Protein AF-A0A4D6MIB6-F1 (afdb_monomer)

InterPro domains:
  IPR006926 Vps16, N-terminal [PF04841] (67-120)
  IPR016534 Vacuolar protein sorting-associated protein 16 [PTHR12811] (68-249)

Mean predicted aligned error: 14.69 Å

Organism: Vigna unguiculata (NCBI:txid3917)

Solvent-accessible surface area (backbone atoms only — not comparable to full-atom values): 15163 Å² total; per-residue (Å²): 135,88,91,84,88,82,91,89,89,87,88,85,90,83,90,82,87,87,80,84,84,90,84,82,92,88,82,93,82,81,83,82,81,78,81,75,72,51,73,65,57,56,51,53,52,50,52,51,50,52,52,50,52,49,52,54,49,51,47,55,65,50,52,54,53,50,57,49,50,53,52,46,61,74,41,54,87,53,41,59,60,50,25,51,50,26,46,53,49,27,50,73,48,84,53,69,68,60,24,50,51,28,45,50,52,21,59,57,50,47,77,79,41,91,84,63,67,80,58,56,61,56,50,49,52,53,51,47,53,54,44,55,56,38,44,30,85,93,64,61,43,89,65,51,56,68,54,45,67,73,57,32,71,69,51,53,39,52,52,31,45,74,69,69,37,41,70,59,32,40,53,51,23,58,74,69,71,45,83,50,57,67,46,52,48,50,47,52,44,52,49,58,71,71,40,75,88,57,56,52,71,66,51,47,53,58,49,49,63,60,49,69,76,47,86,90,61,74,39,60,70,42,19,55,47,31,38,76,71,71,36,50,70,46,16,53,54,38,37,75,66,36,87,51,70,93,69,50,74,82,127

Foldseek 3Di:
DDDDDDDDDDDYDDDDDDDDDDDDDDDPDPDPPPPPPDPVVVVVVVVVVVVVVVVVVVCCVPVVVVVVVVVCVVCVVCLQVQLVVLLVVLLQDLDPVSNVVSLVSSVVSVVSDPPDDPCSSVVSVLLSVLQNVCVPPVNNDNDGSVRCVVCDLVNVLVVCLVVVVLVSSQVNCVSVVHDSQVSLLSNLLVCLLVPPPDDLVVSLVVSCVVVVVHPDHFCQSSLVSCVVSVNPVNSLVSLVPGPDPVSNDDD

Sequence (251 aa):
MAEIGLSVQKSSTNWLGPGIGFIGSASTTILHNDWKLSRGVYIFVLIGLVLLLGVISALIVVVKPWTADENLRLIRSSLLEAVEACVDAAGHEFDVSRQRTLLRAASYGQAFCSNFQRDRIQEMCKISRVLNVVRSPEIGIPLSIQQYKLLTPSVLIGRLITAHQHLLALKISEYLGMNQEVVIKHWACSKITASLAIPDAALLEILLDKLKLCKGISYAAVAAHADKSGRRKLAALLVEHEPRSSKQVLF

Structure (mmCIF, N/CA/C/O backbone):
data_AF-A0A4D6MIB6-F1
#
_entry.id   AF-A0A4D6MIB6-F1
#
loop_
_atom_site.group_PDB
_atom_site.id
_atom_site.type_symbol
_atom_site.label_atom_id
_atom_site.label_alt_id
_atom_site.label_comp_id
_atom_site.label_asym_id
_atom_site.label_entity_id
_atom_site.label_seq_id
_atom_site.pdbx_PDB_ins_code
_atom_site.Cartn_x
_atom_site.Cartn_y
_atom_site.Cartn_z
_atom_site.occupancy
_atom_site.B_iso_or_equiv
_atom_site.auth_seq_id
_atom_site.auth_comp_id
_atom_site.auth_asym_id
_atom_site.auth_atom_id
_atom_site.pdbx_PDB_model_num
ATOM 1 N N . MET A 1 1 ? 33.862 42.769 44.799 1.00 35.25 1 MET A N 1
ATOM 2 C CA . MET A 1 1 ? 35.271 42.853 44.367 1.00 35.25 1 MET A CA 1
ATOM 3 C C . MET A 1 1 ? 35.306 43.233 42.892 1.00 35.25 1 MET A C 1
ATOM 5 O O . MET A 1 1 ? 34.720 42.516 42.100 1.00 35.25 1 MET A O 1
ATOM 9 N N . ALA A 1 2 ? 35.888 44.410 42.639 1.00 34.34 2 ALA A N 1
ATOM 10 C CA . ALA A 1 2 ? 36.572 44.972 41.462 1.00 34.34 2 ALA A CA 1
ATOM 11 C C . ALA A 1 2 ? 36.158 44.681 39.991 1.00 34.34 2 ALA A C 1
ATOM 13 O O . ALA A 1 2 ? 36.278 43.569 39.495 1.00 34.34 2 ALA A O 1
ATOM 14 N N . GLU A 1 3 ? 35.856 45.811 39.331 1.00 31.59 3 GLU A N 1
ATOM 15 C CA . GLU A 1 3 ? 36.419 46.376 38.082 1.00 31.59 3 GLU A CA 1
ATOM 16 C C . GLU A 1 3 ? 35.864 46.117 36.664 1.00 31.59 3 GLU A C 1
ATOM 18 O O . GLU A 1 3 ? 35.488 45.031 36.243 1.00 31.59 3 GLU A O 1
ATOM 23 N N . ILE A 1 4 ? 35.866 47.251 35.952 1.00 38.06 4 ILE A N 1
ATOM 24 C CA . ILE A 1 4 ? 35.413 47.644 34.613 1.00 38.06 4 ILE A CA 1
ATOM 25 C C . ILE A 1 4 ? 36.682 48.099 33.860 1.00 38.06 4 ILE A C 1
ATOM 27 O O . ILE A 1 4 ? 37.579 48.636 34.506 1.00 38.06 4 ILE A O 1
ATOM 31 N N . GLY A 1 5 ? 36.756 48.023 32.522 1.00 32.00 5 GLY A N 1
ATOM 32 C CA . GLY A 1 5 ? 37.813 48.756 31.800 1.00 32.00 5 GLY A CA 1
ATOM 33 C C . GLY A 1 5 ? 37.763 48.733 30.269 1.00 32.00 5 GLY A C 1
ATOM 34 O O . GLY A 1 5 ? 37.958 47.694 29.651 1.00 32.00 5 GLY A O 1
ATOM 35 N N . LEU A 1 6 ? 37.545 49.913 29.679 1.00 32.66 6 LEU A N 1
ATOM 36 C CA . LEU A 1 6 ? 37.586 50.274 28.253 1.00 32.66 6 LEU A CA 1
ATOM 37 C C . LEU A 1 6 ? 39.007 50.679 27.770 1.00 32.66 6 LEU A C 1
ATOM 39 O O . LEU A 1 6 ? 39.777 51.221 28.551 1.00 32.66 6 LEU A O 1
ATOM 43 N N . SER A 1 7 ? 39.239 50.537 26.450 1.00 33.00 7 SER A N 1
ATOM 44 C CA . SER A 1 7 ? 40.025 51.368 25.487 1.00 33.00 7 SER A CA 1
ATOM 45 C C . SER A 1 7 ? 41.440 51.902 25.801 1.00 33.00 7 SER A C 1
ATOM 47 O O . SER A 1 7 ? 41.600 52.586 26.800 1.00 33.00 7 SER A O 1
ATOM 49 N N . VAL A 1 8 ? 42.374 51.847 24.823 1.00 33.34 8 VAL A N 1
ATOM 50 C CA . VAL A 1 8 ? 43.440 52.872 24.614 1.00 33.34 8 VAL A CA 1
ATOM 51 C C . VAL A 1 8 ? 43.854 53.024 23.121 1.00 33.34 8 VAL A C 1
ATOM 53 O O . VAL A 1 8 ? 44.040 52.041 22.412 1.00 33.34 8 VAL A O 1
ATOM 56 N N . GLN A 1 9 ? 44.005 54.290 22.688 1.00 30.50 9 GLN A N 1
ATOM 57 C CA . GLN A 1 9 ? 44.492 54.882 21.415 1.00 30.50 9 GLN A CA 1
ATOM 58 C C . GLN A 1 9 ? 46.033 54.925 21.216 1.00 30.50 9 GLN A C 1
ATOM 60 O O . GLN A 1 9 ? 46.751 54.985 22.209 1.00 30.50 9 GLN A O 1
ATOM 65 N N . LYS A 1 10 ? 46.510 55.154 19.964 1.00 30.12 10 LYS A N 1
ATOM 66 C CA . LYS A 1 10 ? 47.412 56.272 19.487 1.00 30.12 10 LYS A CA 1
ATOM 67 C C . LYS A 1 10 ? 47.780 56.051 17.994 1.00 30.12 10 LYS A C 1
ATOM 69 O O . LYS A 1 10 ? 48.105 54.927 17.653 1.00 30.12 10 LYS A O 1
ATOM 74 N N . SER A 1 11 ? 47.610 56.936 16.998 1.00 28.34 11 SER A N 1
ATOM 75 C CA . SER A 1 11 ? 47.969 58.352 16.719 1.00 28.34 11 SER A CA 1
ATOM 76 C C . SER A 1 11 ? 49.405 58.613 16.194 1.00 28.34 11 SER A C 1
ATOM 78 O O . SER A 1 11 ? 50.368 58.474 16.939 1.00 28.34 11 SER A O 1
ATOM 80 N N . SER A 1 12 ? 49.445 59.095 14.936 1.00 30.62 12 SER A N 1
ATOM 81 C CA . SER A 1 12 ? 50.260 60.180 14.336 1.00 30.62 12 SER A CA 1
ATOM 82 C C . SER A 1 12 ? 51.735 60.048 13.879 1.00 30.62 12 SER A C 1
ATOM 84 O O . SER A 1 12 ? 52.652 59.889 14.672 1.00 30.62 12 SER A O 1
ATOM 86 N N . THR A 1 13 ? 51.897 60.342 12.570 1.00 35.12 13 THR A N 1
ATOM 87 C CA . THR A 1 13 ? 52.812 61.313 11.902 1.00 35.12 13 THR A CA 1
ATOM 88 C C . THR A 1 13 ? 54.341 61.137 11.941 1.00 35.12 13 THR A C 1
ATOM 90 O O . THR A 1 13 ? 54.939 61.260 13.002 1.00 35.12 13 THR A O 1
ATOM 93 N N . ASN A 1 14 ? 54.998 61.072 10.767 1.00 32.06 14 ASN A N 1
ATOM 94 C CA . ASN A 1 14 ? 55.787 62.182 10.178 1.00 32.06 14 ASN A CA 1
ATOM 95 C C . ASN A 1 14 ? 56.697 61.762 8.996 1.00 32.06 14 ASN A C 1
ATOM 97 O O . ASN A 1 14 ? 57.393 60.757 9.046 1.00 32.06 14 ASN A O 1
ATOM 101 N N . TRP A 1 15 ? 56.646 62.608 7.962 1.00 32.06 15 TRP A N 1
ATOM 102 C CA . TRP A 1 15 ? 57.644 63.062 6.980 1.00 32.06 15 TRP A CA 1
ATOM 103 C C . TRP A 1 15 ? 59.099 62.561 7.031 1.00 32.06 15 TRP A C 1
ATOM 105 O O . TRP A 1 15 ? 59.698 62.543 8.098 1.00 32.06 15 TRP A O 1
ATOM 115 N N . LEU A 1 16 ? 59.691 62.363 5.838 1.00 33.56 16 LEU A N 1
ATOM 116 C CA . LEU A 1 16 ? 60.865 63.093 5.298 1.00 33.56 16 LEU A CA 1
ATOM 117 C C . LEU A 1 16 ? 61.093 62.713 3.804 1.00 33.56 16 LEU A C 1
ATOM 119 O O . LEU A 1 16 ? 61.096 61.535 3.463 1.00 33.56 16 LEU A O 1
ATOM 123 N N . GLY A 1 17 ? 61.247 63.712 2.914 1.00 31.17 17 GLY A N 1
ATOM 124 C CA . GLY A 1 17 ? 61.735 63.560 1.518 1.00 31.17 17 GLY A CA 1
ATOM 125 C C . GLY A 1 17 ? 63.272 63.402 1.461 1.00 31.17 17 GLY A C 1
ATOM 126 O O . GLY A 1 17 ? 63.826 63.032 2.496 1.00 31.17 17 GLY A O 1
ATOM 127 N N . PRO A 1 18 ? 64.012 63.742 0.368 1.00 45.09 18 PRO A N 1
ATOM 128 C CA . PRO A 1 18 ? 63.634 64.410 -0.897 1.00 45.09 18 PRO A CA 1
ATOM 129 C C . PRO A 1 18 ? 64.259 63.787 -2.188 1.00 45.09 18 PRO A C 1
ATOM 131 O O . PRO A 1 18 ? 65.116 62.914 -2.111 1.00 45.09 18 PRO A O 1
ATOM 134 N N . GLY A 1 19 ? 63.914 64.301 -3.383 1.00 34.47 19 GLY A N 1
ATOM 135 C CA . GLY A 1 19 ? 64.770 64.139 -4.578 1.00 34.47 19 GLY A CA 1
ATOM 136 C C . GLY A 1 19 ? 64.095 64.227 -5.956 1.00 34.47 19 GLY A C 1
ATOM 137 O O . GLY A 1 19 ? 63.653 63.211 -6.468 1.00 34.47 19 GLY A O 1
ATOM 138 N N . ILE A 1 20 ? 64.046 65.442 -6.531 1.00 41.19 20 ILE A N 1
ATOM 139 C CA . ILE A 1 20 ? 64.456 65.813 -7.914 1.00 41.19 20 ILE A CA 1
ATOM 140 C C . ILE A 1 20 ? 64.053 64.799 -9.016 1.00 41.19 20 ILE A C 1
ATOM 142 O O . ILE A 1 20 ? 64.606 63.716 -9.097 1.00 41.19 20 ILE A O 1
ATOM 146 N N . GLY A 1 21 ? 63.098 65.053 -9.912 1.00 34.22 21 GLY A N 1
ATOM 147 C CA . GLY A 1 21 ? 63.084 66.156 -10.870 1.00 34.22 21 GLY A CA 1
ATOM 148 C C . GLY A 1 21 ? 63.633 65.705 -12.238 1.00 34.22 21 GLY A C 1
ATOM 149 O O . GLY A 1 21 ? 64.743 65.197 -12.310 1.00 34.22 21 GLY A O 1
ATOM 150 N N . PHE A 1 22 ? 62.879 66.020 -13.301 1.00 30.77 22 PHE A N 1
ATOM 151 C CA . PHE A 1 22 ? 63.354 66.281 -14.674 1.00 30.77 22 PHE A CA 1
ATOM 152 C C . PHE A 1 22 ? 63.606 65.105 -15.659 1.00 30.77 22 PHE A C 1
ATOM 154 O O . PHE A 1 22 ? 64.631 64.443 -15.615 1.00 30.77 22 PHE A O 1
ATOM 161 N N . ILE A 1 23 ? 62.711 64.948 -16.655 1.00 37.53 23 ILE A N 1
ATOM 162 C CA . ILE A 1 23 ? 62.891 65.317 -18.091 1.00 37.53 23 ILE A CA 1
ATOM 163 C C . ILE A 1 23 ? 62.028 64.432 -19.013 1.00 37.53 23 ILE A C 1
ATOM 165 O O . ILE A 1 23 ? 62.210 63.226 -19.092 1.00 37.53 23 ILE A O 1
ATOM 169 N N . GLY A 1 24 ? 61.164 65.089 -19.795 1.00 30.84 24 GLY A N 1
ATOM 170 C CA . GLY A 1 24 ? 61.129 64.888 -21.248 1.00 30.84 24 GLY A CA 1
ATOM 171 C C . GLY A 1 24 ? 60.350 63.702 -21.816 1.00 30.84 24 GLY A C 1
ATOM 172 O O . GLY A 1 24 ? 60.872 62.609 -21.967 1.00 30.84 24 GLY A O 1
ATOM 173 N N . SER A 1 25 ? 59.135 64.012 -22.276 1.00 41.75 25 SER A N 1
ATOM 174 C CA . SER A 1 25 ? 58.671 63.770 -23.652 1.00 41.75 25 SER A CA 1
ATOM 175 C C . SER A 1 25 ? 59.157 62.498 -24.361 1.00 41.75 25 SER A C 1
ATOM 177 O O . SER A 1 25 ? 60.237 62.492 -24.942 1.00 41.75 25 SER A O 1
ATOM 179 N N . ALA A 1 26 ? 58.267 61.513 -24.475 1.00 40.59 26 ALA A N 1
ATOM 180 C CA . ALA A 1 26 ? 57.774 60.974 -25.751 1.00 40.59 26 ALA A CA 1
ATOM 181 C C . ALA A 1 26 ? 57.129 59.612 -25.481 1.00 40.59 26 ALA A C 1
ATOM 183 O O . ALA A 1 26 ? 57.846 58.660 -25.195 1.00 40.59 26 ALA A O 1
ATOM 184 N N . SER A 1 27 ? 55.795 59.534 -25.554 1.00 38.22 27 SER A N 1
ATOM 185 C CA . SER A 1 27 ? 55.000 58.353 -25.969 1.00 38.22 27 SER A CA 1
ATOM 186 C C . SER A 1 27 ? 53.557 58.457 -25.456 1.00 38.22 27 SER A C 1
ATOM 188 O O . SER A 1 27 ? 53.060 57.583 -24.758 1.00 38.22 27 SER A O 1
ATOM 190 N N . THR A 1 28 ? 52.850 59.535 -25.799 1.00 36.94 28 THR A N 1
ATOM 191 C CA . THR A 1 28 ? 51.373 59.578 -25.731 1.00 36.94 28 THR A CA 1
ATOM 192 C C . THR A 1 28 ? 50.731 59.358 -27.103 1.00 36.94 28 THR A C 1
ATOM 194 O O . THR A 1 28 ? 49.561 59.664 -27.301 1.00 36.94 28 THR A O 1
ATOM 197 N N . THR A 1 29 ? 51.470 58.797 -28.063 1.00 42.94 29 THR A N 1
ATOM 198 C CA . THR A 1 29 ? 51.025 58.647 -29.458 1.00 42.94 29 THR A CA 1
ATOM 199 C C . THR A 1 29 ? 50.910 57.209 -29.951 1.00 42.94 29 THR A C 1
ATOM 201 O O . THR A 1 29 ? 50.746 57.015 -31.149 1.00 42.94 29 THR A O 1
ATOM 204 N N . ILE A 1 30 ? 50.950 56.186 -29.089 1.00 47.84 30 ILE A N 1
ATOM 205 C CA . ILE A 1 30 ? 50.702 54.800 -29.521 1.00 47.84 30 ILE A CA 1
ATOM 206 C C . ILE A 1 30 ? 50.032 54.009 -28.391 1.00 47.84 30 ILE A C 1
ATOM 208 O O . ILE A 1 30 ? 50.705 53.290 -27.669 1.00 47.84 30 ILE A O 1
ATOM 212 N N . LEU A 1 31 ? 48.722 54.197 -28.195 1.00 41.81 31 LEU A N 1
ATOM 213 C CA . LEU A 1 31 ? 47.766 53.178 -27.704 1.00 41.81 31 LEU A CA 1
ATOM 214 C C . LEU A 1 31 ? 46.333 53.753 -27.651 1.00 41.81 31 LEU A C 1
ATOM 216 O O . LEU A 1 31 ? 45.569 53.509 -26.722 1.00 41.81 31 LEU A O 1
ATOM 220 N N . HIS A 1 32 ? 45.941 54.515 -28.676 1.00 43.78 32 HIS A N 1
ATOM 221 C CA . HIS A 1 32 ? 44.527 54.719 -28.990 1.00 43.78 32 HIS A CA 1
ATOM 222 C C . HIS A 1 32 ? 44.177 53.796 -30.162 1.00 43.78 32 HIS A C 1
ATOM 224 O O . HIS A 1 32 ? 44.087 54.224 -31.307 1.00 43.78 32 HIS A O 1
ATOM 230 N N . ASN A 1 33 ? 44.069 52.491 -29.889 1.00 47.31 33 ASN A N 1
ATOM 231 C CA . ASN A 1 33 ? 43.578 51.533 -30.879 1.00 47.31 33 ASN A CA 1
ATOM 232 C C . ASN A 1 33 ? 42.045 51.571 -30.881 1.00 47.31 33 ASN A C 1
ATOM 234 O O . ASN A 1 33 ? 41.371 50.751 -30.260 1.00 47.31 33 ASN A O 1
ATOM 238 N N . ASP A 1 34 ? 41.527 52.571 -31.590 1.00 50.59 34 ASP A N 1
ATOM 239 C CA . ASP A 1 34 ? 40.151 52.695 -32.061 1.00 50.59 34 ASP A CA 1
ATOM 240 C C . ASP A 1 34 ? 39.757 51.464 -32.901 1.00 50.59 34 ASP A C 1
ATOM 242 O O . ASP A 1 34 ? 39.970 51.415 -34.113 1.00 50.59 34 ASP A O 1
ATOM 246 N N . TRP A 1 35 ? 39.123 50.457 -32.294 1.00 57.81 35 TRP A N 1
ATOM 247 C CA . TRP A 1 35 ? 38.478 49.378 -33.053 1.00 57.81 35 TRP A CA 1
ATOM 248 C C . TRP A 1 35 ? 37.091 49.818 -33.544 1.00 57.81 35 TRP A C 1
ATOM 250 O O . TRP A 1 35 ? 36.059 49.251 -33.181 1.00 57.81 35 TRP A O 1
ATOM 260 N N . LYS A 1 36 ? 37.033 50.847 -34.401 1.00 57.66 36 LYS A N 1
ATOM 261 C CA . LYS A 1 36 ? 35.808 51.186 -35.148 1.00 57.66 36 LYS A CA 1
ATOM 262 C C . LYS A 1 36 ? 35.625 50.209 -36.305 1.00 57.66 36 LYS A C 1
ATOM 264 O O . LYS A 1 36 ? 35.791 50.549 -37.472 1.00 57.66 36 LYS A O 1
ATOM 269 N N . LEU A 1 37 ? 35.278 48.968 -35.967 1.00 61.78 37 LEU A N 1
ATOM 270 C CA . LEU A 1 37 ? 34.842 47.977 -36.944 1.00 61.78 37 LEU A CA 1
ATOM 271 C C . LEU A 1 37 ? 33.616 48.554 -37.679 1.00 61.78 37 LEU A C 1
ATOM 273 O O . LEU A 1 37 ? 32.612 48.897 -37.049 1.00 61.78 37 LEU A O 1
ATOM 277 N N . SER A 1 38 ? 33.709 48.729 -39.001 1.00 77.62 38 SER A N 1
ATOM 278 C CA . SER A 1 38 ? 32.612 49.281 -39.807 1.00 77.62 38 SER A CA 1
ATOM 279 C C . SER A 1 38 ? 31.331 48.468 -39.585 1.00 77.62 38 SER A C 1
ATOM 281 O O . SER A 1 38 ? 31.390 47.242 -39.489 1.00 77.62 38 SER A O 1
ATOM 283 N N . ARG A 1 39 ? 30.163 49.131 -39.524 1.00 77.94 39 ARG A N 1
ATOM 284 C CA . ARG A 1 39 ? 28.840 48.494 -39.324 1.00 77.94 39 ARG A CA 1
ATOM 285 C C . ARG A 1 39 ? 28.622 47.276 -40.232 1.00 77.94 39 ARG A C 1
ATOM 287 O O . ARG A 1 39 ? 27.992 46.312 -39.811 1.00 77.94 39 ARG A O 1
ATOM 294 N N . GLY A 1 40 ? 29.188 47.298 -41.441 1.00 80.81 40 GLY A N 1
ATOM 295 C CA . GLY A 1 40 ? 29.157 46.166 -42.367 1.00 80.81 40 GLY A CA 1
ATOM 296 C C . GLY A 1 40 ? 29.835 44.910 -41.815 1.00 80.81 40 GLY A C 1
ATOM 297 O O . GLY A 1 40 ? 29.265 43.830 -41.904 1.00 80.81 40 GLY A O 1
ATOM 298 N N . VAL A 1 41 ? 30.998 45.033 -41.172 1.00 85.62 41 VAL A N 1
ATOM 299 C CA . VAL A 1 41 ? 31.741 43.888 -40.617 1.00 85.62 41 VAL A CA 1
ATOM 300 C C . VAL A 1 41 ? 30.951 43.218 -39.490 1.00 85.62 41 VAL A C 1
ATOM 302 O O . VAL A 1 41 ? 30.892 41.994 -39.439 1.00 85.62 41 VAL A O 1
ATOM 305 N N . TYR A 1 42 ? 30.263 43.993 -38.643 1.00 83.06 42 TYR A N 1
ATOM 306 C CA . TYR A 1 42 ? 29.363 43.436 -37.625 1.00 83.06 42 TYR A CA 1
ATOM 307 C C . TYR A 1 42 ? 28.198 42.655 -38.239 1.00 83.06 42 TYR A C 1
ATOM 309 O O . TYR A 1 42 ? 27.872 41.576 -37.753 1.00 83.06 42 TYR A O 1
ATOM 317 N N . ILE A 1 43 ? 27.597 43.166 -39.318 1.00 87.94 43 ILE A N 1
ATOM 318 C CA . ILE A 1 43 ? 26.513 42.475 -40.031 1.00 87.94 43 ILE A CA 1
ATOM 319 C C . ILE A 1 43 ? 27.026 41.161 -40.635 1.00 87.94 43 ILE A C 1
ATOM 321 O O . ILE A 1 43 ? 26.382 40.130 -40.468 1.00 87.94 43 ILE A O 1
ATOM 325 N N . PHE A 1 44 ? 28.205 41.163 -41.263 1.00 90.50 44 PHE A N 1
ATOM 326 C CA . PHE A 1 44 ? 28.809 39.945 -41.813 1.00 90.50 44 PHE A CA 1
ATOM 327 C C . PHE A 1 44 ? 29.129 38.904 -40.734 1.00 90.50 44 PHE A C 1
ATOM 329 O O . PHE A 1 44 ? 28.820 37.727 -40.915 1.00 90.50 44 PHE A O 1
ATOM 336 N N . VAL A 1 45 ? 29.686 39.322 -39.593 1.00 90.31 45 VAL A N 1
ATOM 337 C CA . VAL A 1 45 ? 29.959 38.423 -38.459 1.00 90.31 45 VAL A CA 1
ATOM 338 C C . VAL A 1 45 ? 28.658 37.869 -37.870 1.00 90.31 45 VAL A C 1
ATOM 340 O O . VAL A 1 45 ? 28.581 36.676 -37.583 1.00 90.31 45 VAL A O 1
ATOM 343 N N . LEU A 1 46 ? 27.615 38.695 -37.738 1.00 90.56 46 LEU A N 1
ATOM 344 C CA . LEU A 1 46 ? 26.316 38.270 -37.213 1.00 90.56 46 LEU A CA 1
ATOM 345 C C . LEU A 1 46 ? 25.620 37.273 -38.149 1.00 90.56 46 LEU A C 1
ATOM 347 O O . LEU A 1 46 ? 25.122 36.251 -37.685 1.00 90.56 46 LEU A O 1
ATOM 351 N N . ILE A 1 47 ? 25.631 37.526 -39.461 1.00 93.00 47 ILE A N 1
ATOM 352 C CA . ILE A 1 47 ? 25.099 36.595 -40.467 1.00 93.00 47 ILE A CA 1
ATOM 353 C C . ILE A 1 47 ? 25.875 35.275 -40.422 1.00 93.00 47 ILE A C 1
ATOM 355 O O . ILE A 1 47 ? 25.263 34.210 -40.385 1.00 93.00 47 ILE A O 1
ATOM 359 N N . GLY A 1 48 ? 27.210 35.334 -40.362 1.00 92.81 48 GLY A N 1
ATOM 360 C CA . GLY A 1 48 ? 28.055 34.146 -40.233 1.00 92.81 48 GLY A CA 1
ATOM 361 C C . GLY A 1 48 ? 27.738 33.329 -38.978 1.00 92.81 48 GLY A C 1
ATOM 362 O O . GLY A 1 48 ? 27.604 32.110 -39.058 1.00 92.81 48 GLY A O 1
ATOM 363 N N . LEU A 1 49 ? 27.535 33.991 -37.835 1.00 93.75 49 LEU A N 1
ATOM 364 C CA . LEU A 1 49 ? 27.150 33.340 -36.582 1.00 93.75 49 LEU A CA 1
ATOM 365 C C . LEU A 1 49 ? 25.761 32.691 -36.673 1.00 93.75 49 LEU A C 1
ATOM 367 O O . LEU A 1 49 ? 25.592 31.557 -36.232 1.00 93.75 49 LEU A O 1
ATOM 371 N N . VAL A 1 50 ? 24.775 33.373 -37.261 1.00 94.56 50 VAL A N 1
ATOM 372 C CA . VAL A 1 50 ? 23.415 32.834 -37.438 1.00 94.56 50 VAL A CA 1
ATOM 373 C C . VAL A 1 50 ? 23.422 31.612 -38.356 1.00 94.56 50 VAL A C 1
ATOM 375 O O . VAL A 1 50 ? 22.787 30.608 -38.037 1.00 94.56 50 VAL A O 1
ATOM 378 N N . LEU A 1 51 ? 24.177 31.653 -39.457 1.00 94.50 51 LEU A N 1
ATOM 379 C CA . LEU A 1 51 ? 24.326 30.510 -40.360 1.00 94.50 51 LEU A CA 1
ATOM 380 C C . LEU A 1 51 ? 25.034 29.337 -39.674 1.00 94.50 51 LEU A C 1
ATOM 382 O O . LEU A 1 51 ? 24.575 28.202 -39.786 1.00 94.50 51 LEU A O 1
ATOM 386 N N . LEU A 1 52 ? 26.098 29.602 -38.910 1.00 94.06 52 LEU A N 1
ATOM 387 C CA . LEU A 1 52 ? 26.800 28.582 -38.128 1.00 94.06 52 LEU A CA 1
ATOM 388 C C . LEU A 1 52 ? 25.862 27.919 -37.106 1.00 94.06 52 LEU A C 1
ATOM 390 O O . LEU A 1 52 ? 25.795 26.693 -37.034 1.00 94.06 52 LEU A O 1
ATOM 394 N N . LEU A 1 53 ? 25.105 28.716 -36.347 1.00 92.81 53 LEU A N 1
ATOM 395 C CA . LEU A 1 53 ? 24.121 28.209 -35.388 1.00 92.81 53 LEU A CA 1
ATOM 396 C C . LEU A 1 53 ? 23.012 27.408 -36.084 1.00 92.81 53 LEU A C 1
ATOM 398 O O . LEU A 1 53 ? 22.602 26.369 -35.568 1.00 92.81 53 LEU A O 1
ATOM 402 N N . GLY A 1 54 ? 22.572 27.838 -37.269 1.00 91.12 54 GLY A N 1
ATOM 403 C CA . GLY A 1 54 ? 21.617 27.104 -38.100 1.00 91.12 54 GLY A CA 1
ATOM 404 C C . GLY A 1 54 ? 22.146 25.738 -38.545 1.00 91.12 54 GLY A C 1
ATOM 405 O O . GLY A 1 54 ? 21.444 24.736 -38.417 1.00 91.12 54 GLY A O 1
ATOM 406 N N . VAL A 1 55 ? 23.404 25.665 -38.988 1.00 91.75 55 VAL A N 1
ATOM 407 C CA . VAL A 1 55 ? 24.066 24.407 -39.374 1.00 91.75 55 VAL A CA 1
ATOM 408 C C . VAL A 1 55 ? 24.246 23.480 -38.170 1.00 91.75 55 VAL A C 1
ATOM 410 O O . VAL A 1 55 ? 23.949 22.292 -38.273 1.00 91.75 55 VAL A O 1
ATOM 413 N N . ILE A 1 56 ? 24.665 24.007 -37.014 1.00 87.62 56 ILE A N 1
ATOM 414 C CA . ILE A 1 56 ? 24.781 23.233 -35.767 1.00 87.62 56 ILE A CA 1
ATOM 415 C C . ILE A 1 56 ? 23.411 22.686 -35.347 1.00 87.62 56 ILE A C 1
ATOM 417 O O . ILE A 1 56 ? 23.301 21.514 -34.990 1.00 87.62 56 ILE A O 1
ATOM 421 N N . SER A 1 57 ? 22.359 23.506 -35.425 1.00 87.44 57 SER A N 1
ATOM 422 C CA . SER A 1 57 ? 20.987 23.080 -35.144 1.00 87.44 57 SER A CA 1
ATOM 423 C C . SER A 1 57 ? 20.550 21.954 -36.084 1.00 87.44 57 SER A C 1
ATOM 425 O O . SER A 1 57 ? 20.110 20.908 -35.612 1.00 87.44 57 SER A O 1
ATOM 427 N N . ALA A 1 58 ? 20.763 22.102 -37.395 1.00 83.94 58 ALA A N 1
ATOM 428 C CA . ALA A 1 58 ? 20.432 21.080 -38.385 1.00 83.94 58 ALA A CA 1
ATOM 429 C C . ALA A 1 58 ? 21.210 19.770 -38.164 1.00 83.94 58 ALA A C 1
ATOM 431 O O . ALA A 1 58 ? 20.623 18.691 -38.196 1.00 83.94 58 ALA A O 1
ATOM 432 N N . LEU A 1 59 ? 22.510 19.845 -37.861 1.00 83.38 59 LEU A N 1
ATOM 433 C CA . LEU A 1 59 ? 23.335 18.683 -37.510 1.00 83.38 59 LEU A CA 1
ATOM 434 C C . LEU A 1 59 ? 22.800 17.957 -36.273 1.00 83.38 59 LEU A C 1
ATOM 436 O O . LEU A 1 59 ? 22.676 16.734 -36.283 1.00 83.38 59 LEU A O 1
ATOM 440 N N . ILE A 1 60 ? 22.439 18.696 -35.221 1.00 79.62 60 ILE A N 1
ATOM 441 C CA . ILE A 1 60 ? 21.840 18.125 -34.008 1.00 79.62 60 ILE A CA 1
ATOM 442 C C . ILE A 1 60 ? 20.503 17.450 -34.330 1.00 79.62 60 ILE A C 1
ATOM 444 O O . ILE A 1 60 ? 20.255 16.349 -33.842 1.00 79.62 60 ILE A O 1
ATOM 448 N N . VAL A 1 61 ? 19.664 18.089 -35.148 1.00 79.50 61 VAL A N 1
ATOM 449 C CA . VAL A 1 61 ? 18.333 17.591 -35.522 1.00 79.50 61 VAL A CA 1
ATOM 450 C C . VAL A 1 61 ? 18.408 16.368 -36.432 1.00 79.50 61 VAL A C 1
ATOM 452 O O . VAL A 1 61 ? 17.534 15.519 -36.347 1.00 79.50 61 VAL A O 1
ATOM 455 N N . VAL A 1 62 ? 19.425 16.236 -37.282 1.00 74.94 62 VAL A N 1
ATOM 456 C CA . VAL A 1 62 ? 19.496 15.137 -38.259 1.00 74.94 62 VAL A CA 1
ATOM 457 C C . VAL A 1 62 ? 20.358 13.977 -37.760 1.00 74.94 62 VAL A C 1
ATOM 459 O O . VAL A 1 62 ? 19.942 12.821 -37.821 1.00 74.94 62 VAL A O 1
ATOM 462 N N . VAL A 1 63 ? 21.548 14.255 -37.222 1.00 77.06 63 VAL A N 1
ATOM 463 C CA . VAL A 1 63 ? 22.527 13.203 -36.900 1.00 77.06 63 VAL A CA 1
ATOM 464 C C . VAL A 1 63 ? 22.181 12.473 -35.604 1.00 77.06 63 VAL A C 1
ATOM 466 O O . VAL A 1 63 ? 22.329 11.249 -35.530 1.00 77.06 63 VAL A O 1
ATOM 469 N N . LYS A 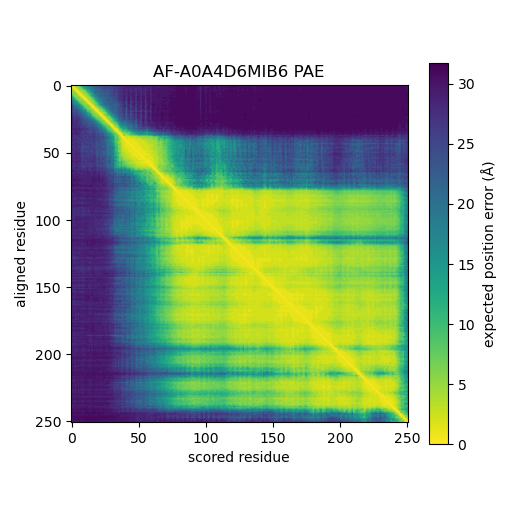1 64 ? 21.684 13.181 -34.577 1.00 70.75 64 LYS A N 1
ATOM 470 C CA . LYS A 1 64 ? 21.309 12.521 -33.313 1.00 70.75 64 LYS A CA 1
ATOM 471 C C . LYS A 1 64 ? 20.139 11.547 -33.485 1.00 70.75 64 LYS A C 1
ATOM 473 O O . LYS A 1 64 ? 20.249 10.438 -32.970 1.00 70.75 64 LYS A O 1
ATOM 478 N N . PRO A 1 65 ? 19.059 11.877 -34.218 1.00 70.81 65 PRO A N 1
ATOM 479 C CA . PRO A 1 65 ? 17.994 10.909 -34.462 1.00 70.81 65 PRO A CA 1
ATOM 480 C C . PRO A 1 65 ? 18.428 9.744 -35.346 1.00 70.81 65 PRO A C 1
ATOM 482 O O . PRO A 1 65 ? 18.013 8.625 -35.079 1.00 70.81 65 PRO A O 1
ATOM 485 N N . TRP A 1 66 ? 19.290 9.968 -36.345 1.00 68.81 66 TRP A N 1
ATOM 486 C CA . TRP A 1 66 ? 19.763 8.890 -37.222 1.00 68.81 66 TRP A CA 1
ATOM 487 C C . TRP A 1 66 ? 20.602 7.852 -36.464 1.00 68.81 66 TRP A C 1
ATOM 489 O O . TRP A 1 66 ? 20.349 6.655 -36.549 1.00 68.81 66 TRP A O 1
ATOM 499 N N . THR A 1 67 ? 21.548 8.317 -35.643 1.00 71.50 67 THR A N 1
ATOM 500 C CA . THR A 1 67 ? 22.339 7.436 -34.765 1.00 71.50 67 THR A CA 1
ATOM 501 C C . THR A 1 67 ? 21.487 6.741 -33.703 1.00 71.50 67 THR A C 1
ATOM 503 O O . THR A 1 67 ? 21.752 5.590 -33.363 1.00 71.50 67 THR A O 1
ATOM 506 N N . ALA A 1 68 ? 20.447 7.399 -33.187 1.00 72.81 68 ALA A N 1
ATOM 507 C CA . ALA A 1 68 ? 19.502 6.772 -32.268 1.00 72.81 68 ALA A CA 1
ATOM 508 C C . ALA A 1 68 ? 18.637 5.697 -32.954 1.00 72.81 68 ALA A C 1
ATOM 510 O O . ALA A 1 68 ? 18.452 4.634 -32.369 1.00 72.81 68 ALA A O 1
ATOM 511 N N . ASP A 1 69 ? 18.148 5.939 -34.176 1.00 71.25 69 ASP A N 1
ATOM 512 C CA . ASP A 1 69 ? 17.334 4.978 -34.937 1.00 71.25 69 ASP A CA 1
ATOM 513 C C . ASP A 1 69 ? 18.148 3.740 -35.334 1.00 71.25 69 ASP A C 1
ATOM 515 O O . ASP A 1 69 ? 17.668 2.619 -35.192 1.00 71.25 69 ASP A O 1
ATOM 519 N N . GLU A 1 70 ? 19.407 3.911 -35.743 1.00 74.25 70 GLU A N 1
ATOM 520 C CA . GLU A 1 70 ? 20.286 2.783 -36.072 1.00 74.25 70 GLU A CA 1
ATOM 521 C C . GLU A 1 70 ? 20.572 1.907 -34.844 1.00 74.25 70 GLU A C 1
ATOM 523 O O . GLU A 1 70 ? 20.397 0.689 -34.882 1.00 74.25 70 GLU A O 1
ATOM 528 N N . ASN A 1 71 ? 20.909 2.526 -33.707 1.00 73.31 71 ASN A N 1
ATOM 529 C CA . ASN A 1 71 ? 21.064 1.800 -32.446 1.00 73.31 71 ASN A CA 1
ATOM 530 C C . ASN A 1 71 ? 19.757 1.111 -32.029 1.00 73.31 71 ASN A C 1
ATOM 532 O O . ASN A 1 71 ? 19.774 -0.041 -31.603 1.00 73.31 71 ASN A O 1
ATOM 536 N N . LEU A 1 72 ? 18.608 1.773 -32.189 1.00 71.31 72 LEU A N 1
ATOM 5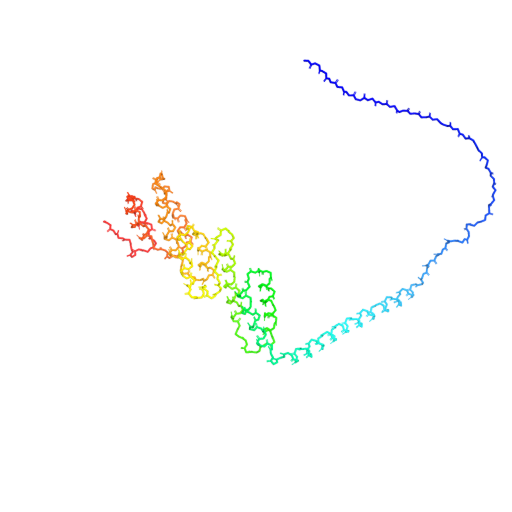37 C CA . LEU A 1 72 ? 17.309 1.182 -31.877 1.00 71.31 72 LEU A CA 1
ATOM 538 C C . LEU A 1 72 ? 17.029 -0.044 -32.754 1.00 71.31 72 LEU A C 1
ATOM 540 O O . LEU A 1 72 ? 16.552 -1.054 -32.243 1.00 71.31 72 LEU A O 1
ATOM 544 N N . ARG A 1 73 ? 17.347 0.012 -34.053 1.00 71.19 73 ARG A N 1
ATOM 545 C CA . ARG A 1 73 ? 17.201 -1.121 -34.980 1.00 71.19 73 ARG A CA 1
ATOM 546 C C . ARG A 1 73 ? 18.065 -2.308 -34.571 1.00 71.19 73 ARG A C 1
ATOM 548 O O . ARG A 1 73 ? 17.562 -3.429 -34.601 1.00 71.19 73 ARG A O 1
ATOM 555 N N . LEU A 1 74 ? 19.303 -2.064 -34.136 1.00 74.56 74 LEU A N 1
ATOM 556 C CA . LEU A 1 74 ? 20.214 -3.109 -33.653 1.00 74.56 74 LEU A CA 1
ATOM 557 C C . LEU A 1 74 ? 19.683 -3.819 -32.400 1.00 74.56 74 LEU A C 1
ATOM 559 O O . LEU A 1 74 ? 19.840 -5.030 -32.268 1.00 74.56 74 LEU A O 1
ATOM 563 N N . ILE A 1 75 ? 19.036 -3.083 -31.492 1.00 76.69 75 ILE A N 1
ATOM 564 C CA . ILE A 1 75 ? 18.565 -3.617 -30.201 1.00 76.69 75 ILE A CA 1
ATOM 565 C C . ILE A 1 75 ? 17.106 -4.098 -30.290 1.00 76.69 75 ILE A C 1
ATOM 567 O O . ILE A 1 75 ? 16.609 -4.754 -29.382 1.00 76.69 75 ILE A O 1
ATOM 571 N N . ARG A 1 76 ? 16.381 -3.804 -31.377 1.00 77.62 76 ARG A N 1
ATOM 572 C CA . ARG A 1 76 ? 14.924 -4.008 -31.473 1.00 77.62 76 ARG A CA 1
ATOM 573 C C . ARG A 1 76 ? 14.473 -5.437 -31.164 1.00 77.62 76 ARG A C 1
ATOM 575 O O . ARG A 1 76 ? 13.391 -5.612 -30.611 1.00 77.62 76 ARG A O 1
ATOM 582 N N . SER A 1 77 ? 15.283 -6.437 -31.512 1.00 79.75 77 SER A N 1
ATOM 583 C CA . SER A 1 77 ? 14.989 -7.852 -31.257 1.00 79.75 77 SER A CA 1
ATOM 584 C C . SER A 1 77 ? 15.059 -8.228 -29.773 1.00 79.75 77 SER A C 1
ATOM 586 O O . SER A 1 77 ? 14.267 -9.055 -29.333 1.00 79.75 77 SER A O 1
ATOM 588 N N . SER A 1 78 ? 15.951 -7.606 -28.997 1.00 86.62 78 SER A N 1
ATOM 589 C CA . SER A 1 78 ? 16.138 -7.852 -27.557 1.00 86.62 78 SER A CA 1
ATOM 590 C C . SER A 1 78 ? 15.549 -6.754 -26.666 1.00 86.62 78 SER A C 1
ATOM 592 O O . SER A 1 78 ? 15.537 -6.879 -25.443 1.00 86.62 78 SER A O 1
ATOM 594 N N . LEU A 1 79 ? 15.026 -5.676 -27.256 1.00 89.81 79 LEU A N 1
ATOM 595 C CA . LEU A 1 79 ? 14.533 -4.514 -26.522 1.00 89.81 79 LEU A CA 1
ATOM 596 C C . LEU A 1 79 ? 13.392 -4.868 -25.569 1.00 89.81 79 LEU A C 1
ATOM 598 O O . LEU A 1 79 ? 13.356 -4.362 -24.450 1.00 89.81 79 LEU A O 1
ATOM 602 N N . LEU A 1 80 ? 12.472 -5.739 -25.996 1.00 90.94 80 LEU A N 1
ATOM 603 C CA . LEU A 1 80 ? 11.372 -6.178 -25.142 1.00 90.94 80 LEU A CA 1
ATOM 604 C C . LEU A 1 80 ? 11.912 -6.861 -23.881 1.00 90.94 80 LEU A C 1
ATOM 606 O O . LEU A 1 80 ? 11.584 -6.434 -22.780 1.00 90.94 80 LEU A O 1
ATOM 610 N N . GLU A 1 81 ? 12.790 -7.847 -24.047 1.00 91.06 81 GLU A N 1
ATOM 611 C CA . GLU A 1 81 ? 13.427 -8.571 -22.944 1.00 91.06 81 GLU A CA 1
ATOM 612 C C . GLU A 1 81 ? 14.211 -7.627 -22.022 1.00 91.06 81 GLU A C 1
ATOM 614 O O . GLU A 1 81 ? 14.092 -7.714 -20.803 1.00 91.06 81 GLU A O 1
ATOM 619 N N . ALA A 1 82 ? 14.940 -6.658 -22.582 1.00 92.94 82 ALA A N 1
ATOM 620 C CA . ALA A 1 82 ? 15.665 -5.661 -21.799 1.00 92.94 82 ALA A CA 1
ATOM 621 C C . ALA A 1 82 ? 14.725 -4.780 -20.957 1.00 92.94 82 ALA A C 1
ATOM 623 O O . ALA A 1 82 ? 15.003 -4.523 -19.784 1.00 92.94 82 ALA A O 1
ATOM 624 N N .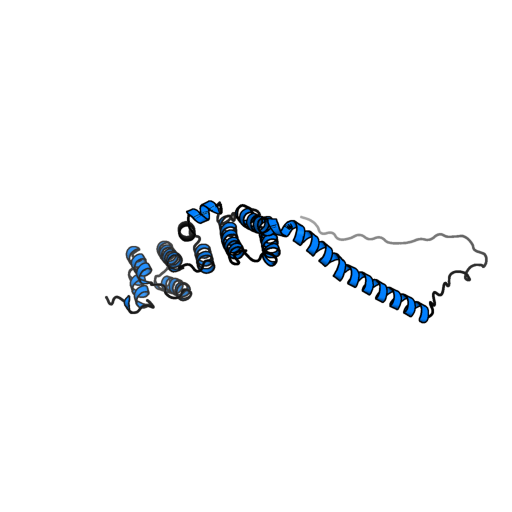 VAL A 1 83 ? 13.597 -4.334 -21.523 1.00 94.50 83 VAL A N 1
ATOM 625 C CA . VAL A 1 83 ? 12.583 -3.566 -20.782 1.00 94.50 83 VAL A CA 1
ATOM 626 C C . VAL A 1 83 ? 12.008 -4.409 -19.647 1.00 94.50 83 VAL A C 1
ATOM 628 O O . VAL A 1 83 ? 11.896 -3.920 -18.523 1.00 94.50 83 VAL A O 1
ATOM 631 N N . GLU A 1 84 ? 11.675 -5.672 -19.909 1.00 94.31 84 GLU A N 1
ATOM 632 C CA . GLU A 1 84 ? 11.161 -6.589 -18.891 1.00 94.31 84 GLU A CA 1
ATOM 633 C C . GLU A 1 84 ? 12.176 -6.834 -17.770 1.00 94.31 84 GLU A C 1
ATOM 635 O O . GLU A 1 84 ? 11.834 -6.691 -16.593 1.00 94.31 84 GLU A O 1
ATOM 640 N N . ALA A 1 85 ? 13.437 -7.080 -18.125 1.00 95.56 85 ALA A N 1
ATOM 641 C CA . ALA A 1 85 ? 14.531 -7.247 -17.179 1.00 95.56 85 ALA A CA 1
ATOM 642 C C . ALA A 1 85 ? 14.749 -5.990 -16.323 1.00 95.56 85 ALA A C 1
ATOM 644 O O . ALA A 1 85 ? 14.965 -6.102 -15.117 1.00 95.56 85 ALA A O 1
ATOM 645 N N . CYS A 1 86 ? 14.640 -4.785 -16.898 1.00 96.69 86 CYS A N 1
ATOM 646 C CA . CYS A 1 86 ? 14.702 -3.542 -16.127 1.00 96.69 86 CYS A CA 1
ATOM 647 C C . CYS A 1 86 ? 13.562 -3.438 -15.105 1.00 96.69 86 CYS A C 1
ATOM 649 O O . CYS A 1 86 ? 13.798 -3.013 -13.972 1.00 96.69 86 CYS A O 1
ATOM 651 N N . VAL A 1 87 ? 12.336 -3.821 -15.478 1.00 96.88 87 VAL A N 1
ATOM 652 C CA . VAL A 1 87 ? 11.192 -3.808 -14.553 1.00 96.88 87 VAL A CA 1
ATOM 653 C C . VAL A 1 87 ? 11.395 -4.812 -13.424 1.00 96.88 87 VAL A C 1
ATOM 655 O O . VAL A 1 87 ? 11.212 -4.457 -12.259 1.00 96.88 87 VAL A O 1
ATOM 658 N N . ASP A 1 88 ? 11.813 -6.034 -13.742 1.00 96.25 88 ASP A N 1
ATOM 659 C CA . ASP A 1 88 ? 12.026 -7.077 -12.739 1.00 96.25 88 ASP A CA 1
ATOM 660 C C . ASP A 1 88 ? 13.186 -6.721 -11.803 1.00 96.25 88 ASP A C 1
ATOM 662 O O . ASP A 1 88 ? 13.029 -6.770 -10.580 1.00 96.25 88 ASP A O 1
ATOM 666 N N . ALA A 1 89 ? 14.311 -6.248 -12.348 1.00 97.25 89 ALA A N 1
ATOM 667 C CA . ALA A 1 89 ? 15.446 -5.767 -11.565 1.00 97.25 89 ALA A CA 1
ATOM 668 C C . ALA A 1 89 ? 15.042 -4.633 -10.609 1.00 97.25 89 ALA A C 1
ATOM 670 O O . ALA A 1 89 ? 15.455 -4.627 -9.448 1.00 97.25 89 ALA A O 1
ATOM 671 N N . ALA A 1 90 ? 14.171 -3.714 -11.044 1.00 97.50 90 ALA A N 1
ATOM 672 C CA . ALA A 1 90 ? 13.659 -2.655 -10.178 1.00 97.50 90 ALA A CA 1
ATOM 673 C C . ALA A 1 90 ? 12.846 -3.192 -8.987 1.00 97.50 90 ALA A C 1
ATOM 675 O O . ALA A 1 90 ? 12.821 -2.560 -7.933 1.00 97.50 90 ALA A O 1
ATOM 676 N N . GLY A 1 91 ? 12.191 -4.347 -9.117 1.00 95.81 91 GLY A N 1
ATOM 677 C CA . GLY A 1 91 ? 11.486 -4.994 -8.007 1.00 95.81 91 GLY A CA 1
ATOM 678 C C . GLY A 1 91 ? 12.418 -5.633 -6.971 1.00 95.81 91 GLY A C 1
ATOM 679 O O . GLY A 1 91 ? 12.058 -5.744 -5.794 1.00 95.81 91 GLY A O 1
ATOM 680 N N . HIS A 1 92 ? 13.614 -6.044 -7.398 1.00 95.75 92 HIS A N 1
ATOM 681 C CA . HIS A 1 92 ? 14.631 -6.674 -6.550 1.00 95.75 92 HIS A CA 1
ATOM 682 C C . HIS A 1 92 ? 15.587 -5.679 -5.890 1.00 95.75 92 HIS A C 1
ATOM 684 O O . HIS A 1 92 ? 16.211 -6.002 -4.881 1.00 95.75 92 HIS A O 1
ATOM 690 N N . GLU A 1 93 ? 15.681 -4.473 -6.432 1.00 95.50 93 GLU A N 1
ATOM 691 C CA . GLU A 1 93 ? 16.529 -3.420 -5.898 1.00 95.50 93 GLU A CA 1
ATOM 692 C C . GLU A 1 93 ? 15.935 -2.817 -4.611 1.00 95.50 93 GLU A C 1
ATOM 694 O O . GLU A 1 93 ? 14.716 -2.687 -4.461 1.00 95.50 93 GLU A O 1
ATOM 699 N N . PHE A 1 94 ? 16.799 -2.442 -3.668 1.00 93.50 94 PHE A N 1
ATOM 700 C CA . PHE A 1 94 ? 16.411 -1.779 -2.415 1.00 93.50 94 PHE A CA 1
ATOM 701 C C . PHE A 1 94 ? 16.748 -0.287 -2.440 1.00 93.50 94 PHE A C 1
ATOM 703 O O . PHE A 1 94 ? 16.083 0.502 -1.767 1.00 93.50 94 PHE A O 1
ATOM 710 N N . ASP A 1 95 ? 17.736 0.113 -3.243 1.00 95.12 95 ASP A N 1
ATOM 711 C CA . ASP A 1 95 ? 18.072 1.515 -3.437 1.00 95.12 95 ASP A CA 1
ATOM 712 C C . ASP A 1 95 ? 17.020 2.232 -4.303 1.00 95.12 95 ASP A C 1
ATOM 714 O O . ASP A 1 95 ? 16.805 1.922 -5.478 1.00 95.12 95 ASP A O 1
ATOM 718 N N . VAL A 1 96 ? 16.370 3.245 -3.726 1.00 95.38 96 VAL A N 1
ATOM 719 C CA . VAL A 1 96 ? 15.278 3.985 -4.379 1.00 95.38 96 VAL A CA 1
ATOM 720 C C . VAL A 1 96 ? 15.750 4.725 -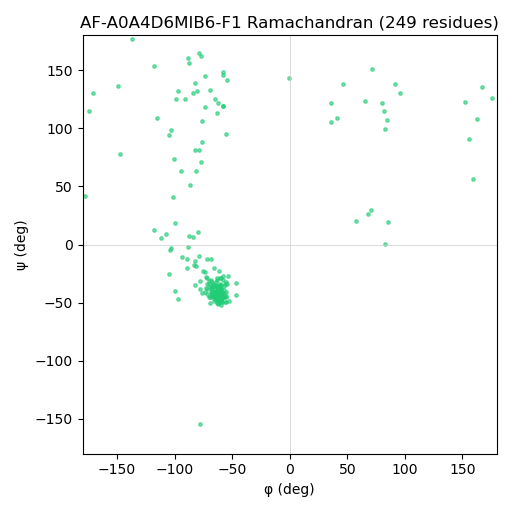5.639 1.00 95.38 96 VAL A C 1
ATOM 722 O O . VAL A 1 96 ? 14.967 4.908 -6.576 1.00 95.38 96 VAL A O 1
ATOM 725 N N . SER A 1 97 ? 17.011 5.162 -5.696 1.00 96.62 97 SER A N 1
ATOM 726 C CA . SER A 1 97 ? 17.565 5.860 -6.861 1.00 96.62 97 SER A CA 1
ATOM 727 C C . SER A 1 97 ? 17.739 4.904 -8.044 1.00 96.62 97 SER A C 1
ATOM 729 O O . SER A 1 97 ? 17.301 5.198 -9.164 1.00 96.62 97 SER A O 1
ATOM 731 N N . ARG A 1 98 ? 18.292 3.715 -7.791 1.00 96.75 98 ARG A N 1
ATOM 732 C CA . ARG A 1 98 ? 18.456 2.650 -8.788 1.00 96.75 98 ARG A CA 1
ATOM 733 C C . ARG A 1 98 ? 17.115 2.115 -9.275 1.00 96.75 98 ARG A C 1
ATOM 735 O O . ARG A 1 98 ? 16.910 2.058 -10.485 1.00 96.75 98 ARG A O 1
ATOM 742 N N . GLN A 1 99 ? 16.165 1.850 -8.373 1.00 96.88 99 GLN A N 1
ATOM 743 C CA . GLN A 1 99 ? 14.793 1.474 -8.745 1.00 96.88 99 GLN A CA 1
ATOM 744 C C . GLN A 1 99 ? 14.168 2.481 -9.723 1.00 96.88 99 GLN A C 1
ATOM 746 O O . GLN A 1 99 ? 13.628 2.105 -10.763 1.00 96.88 99 GLN A O 1
ATOM 751 N N . ARG A 1 100 ? 14.257 3.785 -9.415 1.00 96.81 100 ARG A N 1
ATOM 752 C CA . ARG A 1 100 ? 13.727 4.852 -10.282 1.00 96.81 100 ARG A CA 1
ATOM 753 C C . ARG A 1 100 ? 14.434 4.899 -11.629 1.00 96.81 100 ARG A C 1
ATOM 755 O O . ARG A 1 100 ? 13.777 5.132 -12.639 1.00 96.81 100 ARG A O 1
ATOM 762 N N . THR A 1 101 ? 15.748 4.704 -11.645 1.00 97.81 101 THR A N 1
ATOM 763 C CA . THR A 1 101 ? 16.547 4.703 -12.877 1.00 97.81 101 THR A CA 1
ATOM 764 C C . THR A 1 101 ? 16.130 3.555 -13.792 1.00 97.81 101 THR A C 1
ATOM 766 O O . THR A 1 101 ? 15.842 3.790 -14.963 1.00 97.81 101 THR A O 1
ATOM 769 N N . LEU A 1 102 ? 15.984 2.347 -13.242 1.00 97.62 102 LEU A N 1
ATOM 770 C CA . LEU A 1 102 ? 15.522 1.163 -13.969 1.00 97.62 102 LEU A CA 1
ATOM 771 C C . LEU A 1 102 ? 14.096 1.335 -14.513 1.00 97.62 102 LEU A C 1
ATOM 773 O O . LEU A 1 102 ? 13.853 1.082 -15.690 1.00 97.62 102 LEU A O 1
ATOM 777 N N . LEU A 1 103 ? 13.161 1.840 -13.701 1.00 96.50 103 LEU A N 1
ATOM 778 C CA . LEU A 1 103 ? 11.776 2.070 -14.135 1.00 96.50 103 LEU A CA 1
ATOM 779 C C . LEU A 1 103 ? 11.662 3.172 -15.197 1.00 96.50 103 LEU A C 1
ATOM 781 O O . LEU A 1 103 ? 10.829 3.075 -16.096 1.00 96.50 103 LEU A O 1
ATOM 785 N N . ARG A 1 104 ? 12.510 4.207 -15.136 1.00 95.94 104 ARG A N 1
ATOM 786 C CA . ARG A 1 104 ? 12.597 5.234 -16.187 1.00 95.94 104 ARG A CA 1
ATOM 787 C C . ARG A 1 104 ? 13.150 4.660 -17.488 1.00 95.94 104 ARG A C 1
ATOM 789 O O . ARG A 1 104 ? 12.586 4.941 -18.541 1.00 95.94 104 ARG A O 1
ATOM 796 N N . ALA A 1 105 ? 14.204 3.847 -17.413 1.00 94.69 105 ALA A N 1
ATOM 797 C CA . ALA A 1 105 ? 14.762 3.163 -18.577 1.00 94.69 105 ALA A CA 1
ATOM 798 C C . ALA A 1 105 ? 13.721 2.237 -19.227 1.00 94.69 105 ALA A C 1
ATOM 800 O O . ALA A 1 105 ? 13.496 2.318 -20.433 1.00 94.69 105 ALA A O 1
ATOM 801 N N . ALA A 1 106 ? 13.006 1.449 -18.419 1.00 94.69 106 ALA A N 1
ATOM 802 C CA . ALA A 1 106 ? 11.912 0.606 -18.887 1.00 94.69 106 ALA A CA 1
ATOM 803 C C . ALA A 1 106 ? 10.778 1.423 -19.527 1.00 94.69 106 ALA A C 1
ATOM 805 O O . ALA A 1 106 ? 10.310 1.077 -20.607 1.00 94.69 106 ALA A O 1
ATOM 806 N N . SER A 1 107 ? 10.359 2.532 -18.906 1.00 93.38 107 SER A N 1
ATOM 807 C CA . SER A 1 107 ? 9.306 3.404 -19.447 1.00 93.38 107 SER A CA 1
ATOM 808 C C . SER A 1 107 ? 9.700 4.042 -20.777 1.00 93.38 107 SER A C 1
ATOM 810 O O . SER A 1 107 ? 8.843 4.215 -21.640 1.00 93.38 107 SER A O 1
ATOM 812 N N . TYR A 1 108 ? 10.977 4.388 -20.949 1.00 91.25 108 TYR A N 1
ATOM 813 C CA . TYR A 1 108 ? 11.491 4.894 -22.216 1.00 91.25 108 TYR A CA 1
ATOM 814 C C . TYR A 1 108 ? 11.511 3.794 -23.283 1.00 91.25 108 TYR A C 1
ATOM 816 O O . TYR A 1 108 ? 10.958 3.983 -24.363 1.00 91.25 108 TYR A O 1
ATOM 824 N N . GLY A 1 109 ? 12.074 2.622 -22.970 1.00 90.62 109 GLY A N 1
ATOM 825 C CA . GLY A 1 109 ? 12.131 1.492 -23.901 1.00 90.62 109 GLY A CA 1
ATOM 826 C C . GLY A 1 109 ? 10.745 0.978 -24.309 1.00 90.62 109 GLY A C 1
ATOM 827 O O . GLY A 1 109 ? 10.525 0.662 -25.476 1.00 90.62 109 GLY A O 1
ATOM 828 N N . GLN A 1 110 ? 9.774 0.994 -23.388 1.00 90.56 110 GLN A N 1
ATOM 829 C CA . GLN A 1 110 ? 8.380 0.616 -23.644 1.00 90.56 110 GLN A CA 1
ATOM 830 C C . GLN A 1 110 ? 7.753 1.410 -24.801 1.00 90.56 110 GLN A C 1
ATOM 832 O O . GLN A 1 110 ? 6.911 0.865 -25.514 1.00 90.56 110 GLN A O 1
ATOM 837 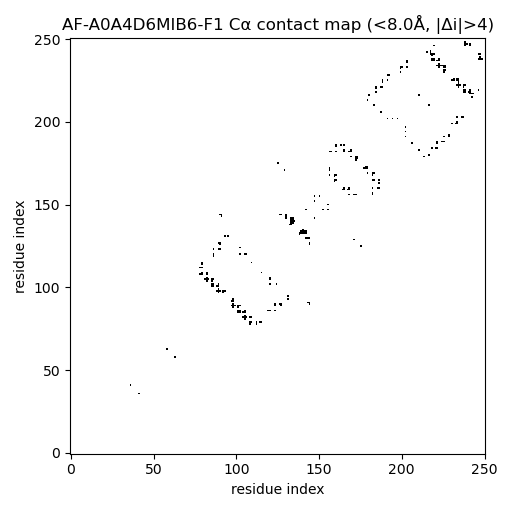N N . ALA A 1 111 ? 8.147 2.672 -25.015 1.00 88.38 111 ALA A N 1
ATOM 838 C CA . ALA A 1 111 ? 7.613 3.497 -26.101 1.00 88.38 111 ALA A CA 1
ATOM 839 C C . ALA A 1 111 ? 7.902 2.914 -27.498 1.00 88.38 111 ALA A C 1
ATOM 841 O O . ALA A 1 111 ? 7.165 3.193 -28.441 1.00 88.38 111 ALA A O 1
ATOM 842 N N . PHE A 1 112 ? 8.930 2.072 -27.614 1.00 87.06 112 PHE A N 1
ATOM 843 C CA . PHE A 1 112 ? 9.362 1.439 -28.860 1.00 87.06 112 PHE A CA 1
ATOM 844 C C . PHE A 1 112 ? 8.929 -0.036 -28.969 1.00 87.06 112 PHE A C 1
ATOM 846 O O . PHE A 1 112 ? 9.155 -0.671 -30.001 1.00 87.06 112 PHE A O 1
ATOM 853 N N . CYS A 1 113 ? 8.281 -0.580 -27.934 1.00 85.25 113 CYS A N 1
ATOM 854 C CA . CYS A 1 113 ? 7.770 -1.949 -27.900 1.00 85.25 113 CYS A CA 1
ATOM 855 C C . CYS A 1 113 ? 6.271 -1.978 -28.230 1.00 85.25 113 CYS A C 1
ATOM 857 O O . CYS A 1 113 ? 5.466 -1.354 -27.540 1.00 85.25 113 CYS A O 1
ATOM 859 N N . SER A 1 114 ? 5.866 -2.761 -29.234 1.00 79.50 114 SER A N 1
ATOM 860 C CA . SER A 1 114 ? 4.446 -2.925 -29.590 1.00 79.50 114 SER A CA 1
ATOM 861 C C . SER A 1 114 ? 3.684 -3.867 -28.649 1.00 79.50 114 SER A C 1
ATOM 863 O O . SER A 1 114 ? 2.498 -3.663 -28.417 1.00 79.50 114 SER A O 1
ATOM 865 N N . ASN A 1 115 ? 4.359 -4.875 -28.084 1.00 82.00 115 ASN A N 1
ATOM 866 C CA . ASN A 1 115 ? 3.717 -5.996 -27.376 1.00 82.00 115 ASN A CA 1
ATOM 867 C C . ASN A 1 115 ? 3.884 -5.943 -25.846 1.00 82.00 115 ASN A C 1
ATOM 869 O O . ASN A 1 115 ? 3.565 -6.907 -25.156 1.00 82.00 115 ASN A O 1
ATOM 873 N N . PHE A 1 116 ? 4.409 -4.846 -25.298 1.00 85.12 116 PHE A N 1
ATOM 874 C CA . PHE A 1 116 ? 4.651 -4.744 -23.860 1.00 85.12 116 PHE A CA 1
ATOM 875 C C . PHE A 1 116 ? 3.360 -4.397 -23.098 1.00 85.12 116 PHE A C 1
ATOM 877 O O . PHE A 1 116 ? 2.670 -3.430 -23.430 1.00 85.12 116 PHE A O 1
ATOM 884 N N . GLN A 1 117 ? 3.070 -5.134 -22.022 1.00 85.75 117 GLN A N 1
ATOM 885 C CA . GLN A 1 117 ? 1.908 -4.891 -21.159 1.00 85.75 117 GLN A CA 1
ATOM 886 C C . GLN A 1 117 ? 1.995 -3.519 -20.477 1.00 85.75 117 GLN A C 1
ATOM 888 O O . GLN A 1 117 ? 2.852 -3.287 -19.622 1.00 85.75 117 GLN A O 1
ATOM 893 N N . ARG A 1 118 ? 1.092 -2.597 -20.834 1.00 81.12 118 ARG A N 1
ATOM 894 C CA . ARG A 1 118 ? 1.129 -1.196 -20.374 1.00 81.12 118 ARG A CA 1
ATOM 895 C C . ARG A 1 118 ? 1.126 -1.051 -18.848 1.00 81.12 118 ARG A C 1
ATOM 897 O O . ARG A 1 118 ? 1.831 -0.187 -18.328 1.00 81.12 118 ARG A O 1
ATOM 904 N N . ASP A 1 119 ? 0.432 -1.945 -18.152 1.00 90.31 119 ASP A N 1
ATOM 905 C CA . ASP A 1 119 ? 0.232 -1.860 -16.704 1.00 90.31 119 ASP A CA 1
ATOM 906 C C . ASP A 1 119 ? 1.420 -2.380 -15.886 1.00 90.31 119 ASP A C 1
ATOM 908 O O . ASP A 1 119 ? 1.564 -2.009 -14.723 1.00 90.31 119 ASP A O 1
ATOM 912 N N . ARG A 1 120 ? 2.327 -3.173 -16.476 1.00 94.06 120 ARG A N 1
ATOM 913 C CA . ARG A 1 120 ? 3.414 -3.850 -15.740 1.00 94.06 120 ARG A CA 1
ATOM 914 C C . ARG A 1 120 ? 4.350 -2.864 -15.031 1.00 94.06 120 ARG A C 1
ATOM 916 O O . ARG A 1 120 ? 4.731 -3.072 -13.880 1.00 94.06 120 ARG A O 1
ATOM 923 N N . ILE A 1 121 ? 4.691 -1.752 -15.688 1.00 94.88 121 ILE A N 1
ATOM 924 C CA . ILE A 1 121 ? 5.524 -0.691 -15.088 1.00 94.88 121 ILE A CA 1
ATOM 925 C C . ILE A 1 121 ? 4.755 0.025 -13.977 1.00 94.88 121 ILE A C 1
ATOM 927 O O . ILE A 1 121 ? 5.328 0.331 -12.931 1.00 94.88 121 ILE A O 1
ATOM 931 N N . GLN A 1 122 ? 3.460 0.281 -14.178 1.00 94.44 122 GLN A N 1
ATOM 932 C CA . GLN A 1 122 ? 2.621 0.940 -13.180 1.00 94.44 122 GLN A CA 1
ATOM 933 C C . GLN A 1 122 ? 2.452 0.061 -11.936 1.00 94.44 122 GLN A C 1
ATOM 935 O O . GLN A 1 122 ? 2.561 0.559 -10.814 1.00 94.44 122 GLN A O 1
ATOM 940 N N . GLU A 1 123 ? 2.225 -1.236 -12.123 1.00 94.69 123 GLU A N 1
ATOM 941 C CA . GLU A 1 123 ? 2.144 -2.223 -11.052 1.00 94.69 123 GLU A CA 1
ATOM 942 C C . GLU A 1 123 ? 3.461 -2.286 -10.275 1.00 94.69 123 GLU A C 1
ATOM 944 O O . GLU A 1 123 ? 3.455 -2.140 -9.051 1.00 94.69 123 GLU A O 1
ATOM 949 N N . MET A 1 124 ? 4.598 -2.389 -10.971 1.00 96.56 124 MET A N 1
ATOM 950 C CA . MET A 1 124 ? 5.906 -2.385 -10.317 1.00 96.56 124 MET A CA 1
ATOM 951 C C . MET A 1 124 ? 6.142 -1.089 -9.530 1.00 96.56 124 MET A C 1
ATOM 953 O O . MET A 1 124 ? 6.564 -1.136 -8.378 1.00 96.56 124 MET A O 1
ATOM 957 N N . CYS A 1 125 ? 5.790 0.074 -10.089 1.00 95.75 125 CYS A N 1
ATOM 958 C CA . CYS A 1 125 ? 5.858 1.350 -9.373 1.00 95.75 125 CYS A CA 1
ATOM 959 C C . CYS A 1 125 ? 5.019 1.340 -8.086 1.00 95.75 125 CYS A C 1
ATOM 961 O O . CYS A 1 125 ? 5.490 1.810 -7.045 1.00 95.75 125 CYS A O 1
ATOM 963 N N . LYS A 1 126 ? 3.784 0.820 -8.145 1.00 95.56 126 LYS A N 1
ATOM 964 C CA . LYS A 1 126 ? 2.892 0.720 -6.980 1.00 95.56 126 LYS A CA 1
ATOM 965 C C . LYS A 1 126 ? 3.499 -0.177 -5.903 1.00 95.56 126 LYS A C 1
ATOM 967 O O . LYS A 1 126 ? 3.592 0.242 -4.749 1.00 95.56 126 LYS A O 1
ATOM 972 N N . ILE A 1 127 ? 3.958 -1.370 -6.286 1.00 95.75 127 ILE A N 1
ATOM 973 C CA . ILE A 1 127 ? 4.560 -2.349 -5.374 1.00 95.75 127 ILE A CA 1
ATOM 974 C C . ILE A 1 127 ? 5.829 -1.780 -4.735 1.00 95.75 127 ILE A C 1
ATOM 976 O O . ILE A 1 127 ? 5.933 -1.754 -3.509 1.00 95.75 127 ILE A O 1
ATOM 980 N N . SER A 1 128 ? 6.764 -1.255 -5.532 1.00 95.50 128 SER A N 1
ATOM 981 C CA . SER A 1 128 ? 8.015 -0.691 -5.016 1.00 95.50 128 SER A CA 1
ATOM 982 C C . SER A 1 128 ? 7.763 0.484 -4.074 1.00 95.50 128 SER A C 1
ATOM 984 O O . SER A 1 128 ? 8.446 0.611 -3.062 1.00 95.50 128 SER A O 1
ATOM 986 N N . ARG A 1 129 ? 6.743 1.316 -4.326 1.00 96.44 129 ARG A N 1
ATOM 987 C CA . ARG A 1 129 ? 6.402 2.424 -3.422 1.00 96.44 129 ARG A CA 1
ATOM 988 C C . ARG A 1 129 ? 5.912 1.931 -2.062 1.00 96.44 129 ARG A C 1
ATOM 990 O O . ARG A 1 129 ? 6.357 2.461 -1.048 1.00 96.44 129 ARG A O 1
ATOM 997 N N . VAL A 1 130 ? 5.051 0.912 -2.033 1.00 97.00 130 VAL A N 1
ATOM 998 C CA . VAL A 1 130 ? 4.602 0.285 -0.778 1.00 97.00 130 VAL A CA 1
ATOM 999 C C . VAL A 1 130 ? 5.782 -0.357 -0.051 1.00 97.00 130 VAL A C 1
ATOM 1001 O O . VAL A 1 130 ? 5.983 -0.093 1.133 1.00 97.00 130 VAL A O 1
ATOM 1004 N N . LEU A 1 131 ? 6.599 -1.135 -0.766 1.00 96.75 131 LEU A N 1
ATOM 1005 C CA . LEU A 1 131 ? 7.773 -1.809 -0.216 1.00 96.75 131 LEU A CA 1
ATOM 1006 C C . LEU A 1 131 ? 8.776 -0.826 0.391 1.00 96.75 131 LEU A C 1
ATOM 1008 O O . LEU A 1 131 ? 9.230 -1.035 1.509 1.00 96.75 131 LEU A O 1
ATOM 1012 N N . ASN A 1 132 ? 9.086 0.271 -0.295 1.00 96.44 132 ASN A N 1
ATOM 1013 C CA . ASN A 1 132 ? 10.027 1.271 0.209 1.00 96.44 132 ASN A CA 1
ATOM 1014 C C . ASN A 1 132 ? 9.539 1.934 1.498 1.00 96.44 132 ASN A C 1
ATOM 1016 O O . ASN A 1 132 ? 10.346 2.209 2.380 1.00 96.44 132 ASN A O 1
ATOM 1020 N N . VAL A 1 133 ? 8.230 2.177 1.621 1.00 96.69 133 VAL A N 1
ATOM 1021 C CA . VAL A 1 133 ? 7.665 2.765 2.840 1.00 96.69 133 VAL A CA 1
ATOM 1022 C C . VAL A 1 133 ? 7.729 1.778 4.001 1.00 96.69 133 VAL A C 1
ATOM 1024 O O . VAL A 1 133 ? 8.151 2.158 5.083 1.00 96.69 133 VAL A O 1
ATOM 1027 N N . VAL A 1 134 ? 7.364 0.509 3.798 1.00 96.00 134 VAL A N 1
ATOM 1028 C CA . VAL A 1 134 ? 7.385 -0.472 4.900 1.00 96.00 134 VAL A CA 1
ATOM 1029 C C . VAL A 1 134 ? 8.798 -0.912 5.292 1.00 96.00 134 VAL A C 1
ATOM 1031 O O . VAL A 1 134 ? 9.015 -1.315 6.430 1.00 96.00 134 VAL A O 1
ATOM 1034 N N . ARG A 1 135 ? 9.765 -0.791 4.377 1.00 95.44 135 ARG A N 1
ATOM 1035 C CA . ARG A 1 135 ? 11.195 -1.011 4.639 1.00 95.44 135 ARG A CA 1
ATOM 1036 C C . ARG A 1 135 ? 11.872 0.172 5.327 1.00 95.44 135 ARG A C 1
ATOM 1038 O O . ARG A 1 135 ? 13.035 0.036 5.701 1.00 95.44 135 ARG A O 1
ATOM 1045 N N . SER A 1 136 ? 11.210 1.326 5.448 1.00 94.31 136 SER A N 1
ATOM 1046 C CA . SER A 1 136 ? 11.821 2.477 6.110 1.00 94.31 136 SER A CA 1
ATOM 1047 C C . SER A 1 136 ? 12.207 2.104 7.549 1.00 94.31 136 SER A C 1
ATOM 1049 O O . SER A 1 136 ? 11.521 1.285 8.167 1.00 94.31 136 SER A O 1
ATOM 1051 N N . PRO A 1 137 ? 13.279 2.688 8.113 1.00 92.69 137 PRO A N 1
ATOM 1052 C CA . PRO A 1 137 ? 13.720 2.355 9.469 1.00 92.69 137 PRO A CA 1
ATOM 1053 C C . PRO A 1 137 ? 12.647 2.584 10.541 1.00 92.69 137 PRO A C 1
ATOM 1055 O O . PRO A 1 137 ? 12.644 1.906 11.561 1.00 92.69 137 PRO A O 1
ATOM 1058 N N . GLU A 1 138 ? 11.722 3.513 10.296 1.00 92.50 138 GLU A N 1
ATOM 1059 C CA . GLU A 1 138 ? 10.597 3.822 11.185 1.00 92.50 138 GLU A CA 1
ATOM 1060 C C . GLU A 1 138 ? 9.576 2.678 11.272 1.00 92.50 138 GLU A C 1
ATOM 1062 O O . GLU A 1 138 ? 8.951 2.489 12.312 1.00 92.50 138 GLU A O 1
ATOM 1067 N N . ILE A 1 139 ? 9.395 1.924 10.181 1.00 94.31 139 ILE A N 1
ATOM 1068 C CA . ILE A 1 139 ? 8.416 0.831 10.094 1.00 94.31 139 ILE A CA 1
ATOM 1069 C C . ILE A 1 139 ? 9.084 -0.532 10.290 1.00 94.31 139 ILE A C 1
ATOM 1071 O O . ILE A 1 139 ? 8.527 -1.400 10.958 1.00 94.31 139 ILE A O 1
ATOM 1075 N N . GLY A 1 140 ? 10.279 -0.722 9.726 1.00 92.25 140 GLY A N 1
ATOM 1076 C CA . GLY A 1 140 ? 11.144 -1.863 10.021 1.00 92.25 140 GLY A CA 1
ATOM 1077 C C . GLY A 1 140 ? 10.650 -3.212 9.494 1.00 92.25 140 GLY A C 1
ATOM 1078 O O . GLY A 1 140 ? 10.945 -4.238 10.102 1.00 92.25 140 GLY A O 1
ATOM 1079 N N . ILE A 1 141 ? 9.908 -3.249 8.380 1.00 92.44 141 ILE A N 1
ATOM 1080 C CA . ILE A 1 141 ? 9.430 -4.494 7.756 1.00 92.44 141 ILE A CA 1
ATOM 1081 C C . ILE A 1 141 ? 10.261 -4.791 6.488 1.00 92.44 141 ILE A C 1
ATOM 1083 O O . ILE A 1 141 ? 9.932 -4.308 5.396 1.00 92.44 141 ILE A O 1
ATOM 1087 N N . PRO A 1 142 ? 11.335 -5.603 6.582 1.00 91.88 142 PRO A N 1
ATOM 1088 C CA . PRO A 1 142 ? 12.201 -5.925 5.451 1.00 91.88 142 PRO A CA 1
ATOM 1089 C C . PRO A 1 142 ? 11.560 -6.995 4.557 1.00 91.88 142 PRO A C 1
ATOM 1091 O O . PRO A 1 142 ? 11.858 -8.181 4.659 1.00 91.88 142 PRO A O 1
ATOM 1094 N N . LEU A 1 143 ? 10.646 -6.581 3.679 1.00 94.25 143 LEU A N 1
ATOM 1095 C CA . LEU A 1 143 ? 9.990 -7.475 2.720 1.00 94.25 143 LEU A CA 1
ATOM 1096 C C . LEU A 1 143 ? 10.652 -7.426 1.345 1.00 94.25 143 LEU A C 1
ATOM 1098 O O . LEU A 1 143 ? 10.828 -6.347 0.777 1.00 94.25 143 LEU A O 1
ATOM 1102 N N . SER A 1 144 ? 10.943 -8.587 0.760 1.00 95.25 144 SER A N 1
ATOM 1103 C CA . SER A 1 144 ? 11.243 -8.708 -0.671 1.00 95.25 144 SER A CA 1
ATOM 1104 C C . SER A 1 144 ? 9.961 -8.643 -1.512 1.00 95.25 144 SER A C 1
ATOM 1106 O O . SER A 1 144 ? 8.856 -8.863 -1.011 1.00 95.25 144 SER A O 1
ATOM 1108 N N . ILE A 1 145 ? 10.091 -8.373 -2.815 1.00 96.06 145 ILE A N 1
ATOM 1109 C CA . ILE A 1 145 ? 8.940 -8.392 -3.730 1.00 96.06 145 ILE A CA 1
ATOM 1110 C C . ILE A 1 145 ? 8.267 -9.770 -3.791 1.00 96.06 145 ILE A C 1
ATOM 1112 O O . ILE A 1 145 ? 7.041 -9.859 -3.815 1.00 96.06 145 ILE A O 1
ATOM 1116 N N . GLN A 1 146 ? 9.051 -10.849 -3.760 1.00 95.31 146 GLN A N 1
ATOM 1117 C CA . GLN A 1 146 ? 8.533 -12.219 -3.767 1.00 95.31 146 GLN A CA 1
ATOM 1118 C C . GLN A 1 146 ? 7.733 -12.504 -2.494 1.00 95.31 146 GLN A C 1
ATOM 1120 O O . GLN A 1 146 ? 6.614 -13.007 -2.561 1.00 95.31 146 GLN A O 1
ATOM 1125 N N . GLN A 1 147 ? 8.267 -12.105 -1.338 1.00 96.19 147 GLN A N 1
ATOM 1126 C CA . GLN A 1 147 ? 7.567 -12.243 -0.064 1.00 96.19 147 GLN A CA 1
ATOM 1127 C C . GLN A 1 147 ? 6.281 -11.420 -0.040 1.00 96.19 147 GLN A C 1
ATOM 1129 O O . GLN A 1 147 ? 5.265 -11.916 0.427 1.00 96.19 147 GLN A O 1
ATOM 1134 N N . TYR A 1 148 ? 6.291 -10.196 -0.572 1.00 95.75 148 TYR A N 1
ATOM 1135 C CA . TYR A 1 148 ? 5.089 -9.368 -0.672 1.00 95.75 148 TYR A CA 1
ATOM 1136 C C . TYR A 1 148 ? 3.999 -10.019 -1.531 1.00 95.75 148 TYR A C 1
ATOM 1138 O O . TYR A 1 148 ? 2.839 -10.046 -1.123 1.00 95.75 148 TYR A O 1
ATOM 1146 N N . LYS A 1 149 ? 4.371 -10.594 -2.683 1.00 94.06 149 LYS A N 1
ATOM 1147 C CA . LYS A 1 149 ? 3.435 -11.304 -3.568 1.00 94.06 149 LYS A CA 1
ATOM 1148 C C . LYS A 1 149 ? 2.806 -12.525 -2.885 1.00 94.06 149 LYS A C 1
ATOM 1150 O O . LYS A 1 149 ? 1.601 -12.712 -2.997 1.00 94.06 149 LYS A O 1
ATOM 1155 N N . LEU A 1 150 ? 3.592 -13.309 -2.142 1.00 96.25 150 LEU A N 1
ATOM 1156 C CA . LEU A 1 150 ? 3.100 -14.482 -1.403 1.00 96.25 150 LEU A CA 1
ATOM 1157 C C . LEU A 1 150 ? 2.258 -14.105 -0.180 1.00 96.25 150 LEU A C 1
ATOM 1159 O O . LEU A 1 150 ? 1.231 -14.718 0.091 1.00 96.25 150 LEU A O 1
ATOM 1163 N N . LEU A 1 151 ? 2.702 -13.096 0.569 1.00 94.62 151 LEU A N 1
ATOM 1164 C CA . LEU A 1 151 ? 2.036 -12.623 1.777 1.00 94.62 151 LEU A CA 1
ATOM 1165 C C . LEU A 1 151 ? 0.698 -11.953 1.458 1.00 94.62 151 LEU A C 1
ATOM 1167 O O . LEU A 1 151 ? -0.232 -12.055 2.249 1.00 94.62 151 LEU A O 1
ATOM 1171 N N . THR A 1 152 ? 0.593 -11.327 0.286 1.00 94.81 152 THR A N 1
ATOM 1172 C CA . THR A 1 152 ? -0.518 -10.491 -0.185 1.00 94.81 152 THR A CA 1
ATOM 1173 C C . THR A 1 152 ? -0.625 -9.134 0.524 1.00 94.81 152 THR A C 1
ATOM 1175 O O . THR A 1 152 ? -0.295 -9.004 1.707 1.00 94.81 152 THR A O 1
ATOM 1178 N N . PRO A 1 153 ? -1.152 -8.097 -0.150 1.00 94.31 153 PRO A N 1
ATOM 1179 C CA . PRO A 1 153 ? -1.333 -6.782 0.464 1.00 94.31 153 PRO A CA 1
ATOM 1180 C C . PRO A 1 153 ? -2.202 -6.810 1.733 1.00 94.31 153 PRO A C 1
ATOM 1182 O O . PRO A 1 153 ? -1.914 -6.100 2.693 1.00 94.31 153 PRO A O 1
ATOM 1185 N N . SER A 1 154 ? -3.224 -7.669 1.780 1.00 95.31 154 SER A N 1
ATOM 1186 C CA . SER A 1 154 ? -4.164 -7.764 2.906 1.00 95.31 154 SER A CA 1
ATOM 1187 C C . SER A 1 154 ? -3.483 -8.164 4.212 1.00 95.31 154 SER A C 1
ATOM 1189 O O . SER A 1 154 ? -3.755 -7.586 5.264 1.00 95.31 154 SER A O 1
ATOM 1191 N N . VAL A 1 155 ? -2.557 -9.123 4.155 1.00 96.12 155 VAL A N 1
ATOM 1192 C CA . VAL A 1 155 ? -1.817 -9.566 5.344 1.00 96.12 155 VAL A CA 1
ATOM 1193 C C . VAL A 1 155 ? -0.813 -8.504 5.782 1.00 96.12 155 VAL A C 1
ATOM 1195 O O . VAL A 1 155 ? -0.613 -8.318 6.982 1.00 96.12 155 VAL A O 1
ATOM 1198 N N . LEU A 1 156 ? -0.213 -7.764 4.841 1.00 96.44 156 LEU A N 1
ATOM 1199 C CA . LEU A 1 156 ? 0.671 -6.646 5.176 1.00 96.44 156 LEU A CA 1
ATOM 1200 C C . LEU A 1 156 ? -0.092 -5.577 5.961 1.00 96.44 156 LEU A C 1
ATOM 1202 O O . LEU A 1 156 ? 0.380 -5.133 7.005 1.00 96.44 156 LEU A O 1
ATOM 1206 N N . ILE A 1 157 ? -1.289 -5.213 5.495 1.00 96.94 157 ILE A N 1
ATOM 1207 C CA . ILE A 1 157 ? -2.176 -4.295 6.212 1.00 96.94 157 ILE A CA 1
ATOM 1208 C C . ILE A 1 157 ? -2.499 -4.833 7.609 1.00 96.94 157 ILE A C 1
ATOM 1210 O O . ILE A 1 157 ? -2.365 -4.096 8.582 1.00 96.94 157 ILE A O 1
ATOM 1214 N N . GLY A 1 158 ? -2.830 -6.122 7.737 1.00 95.56 158 GLY A N 1
ATOM 1215 C CA . GLY A 1 158 ? -3.039 -6.765 9.039 1.00 95.56 158 GLY A CA 1
ATOM 1216 C C . GLY A 1 158 ? -1.840 -6.617 9.983 1.00 95.56 158 GLY A C 1
ATOM 1217 O O . GLY A 1 158 ? -2.006 -6.225 11.134 1.00 95.56 158 GLY A O 1
ATOM 1218 N N . ARG A 1 159 ? -0.617 -6.844 9.489 1.00 95.62 159 ARG A N 1
ATOM 1219 C CA . ARG A 1 159 ? 0.614 -6.675 10.282 1.00 95.62 159 ARG A CA 1
ATOM 1220 C C . ARG A 1 159 ? 0.827 -5.230 10.727 1.00 95.62 159 ARG A C 1
ATOM 1222 O O . ARG A 1 159 ? 1.172 -5.003 11.883 1.00 95.62 159 ARG A O 1
ATOM 1229 N N . LEU A 1 160 ? 0.586 -4.261 9.844 1.00 96.50 160 LEU A N 1
ATOM 1230 C CA . LEU A 1 160 ? 0.684 -2.836 10.179 1.00 96.50 160 LEU A CA 1
ATOM 1231 C C . LEU A 1 160 ? -0.339 -2.436 11.248 1.00 96.50 160 LEU A C 1
ATOM 1233 O O . LEU A 1 160 ? -0.012 -1.688 12.167 1.00 96.50 160 LEU A O 1
ATOM 1237 N N . ILE A 1 161 ? -1.561 -2.964 11.161 1.00 96.25 161 ILE A N 1
ATOM 1238 C CA . ILE A 1 161 ? -2.611 -2.745 12.159 1.00 96.25 161 ILE A CA 1
ATOM 1239 C C . ILE A 1 161 ? -2.187 -3.293 13.530 1.00 96.25 161 ILE A C 1
ATOM 1241 O O . ILE A 1 161 ? -2.322 -2.580 14.528 1.00 96.25 161 ILE A O 1
ATOM 1245 N N . THR A 1 162 ? -1.653 -4.520 13.580 1.00 94.50 162 THR A N 1
ATOM 1246 C CA . THR A 1 162 ? -1.149 -5.146 14.817 1.00 94.50 162 THR A CA 1
ATOM 1247 C C . THR A 1 162 ? 0.043 -4.385 15.399 1.00 94.50 162 THR A C 1
ATOM 1249 O O . THR A 1 162 ? 0.179 -4.297 16.613 1.00 94.50 162 THR A O 1
ATOM 1252 N N . ALA A 1 163 ? 0.870 -3.768 14.553 1.00 93.44 163 ALA A N 1
ATOM 1253 C CA . ALA A 1 163 ? 1.974 -2.900 14.965 1.00 93.44 163 ALA A CA 1
ATOM 1254 C C . ALA A 1 163 ? 1.535 -1.468 15.352 1.00 93.44 163 ALA A C 1
ATOM 1256 O O . ALA A 1 163 ? 2.378 -0.586 15.492 1.00 93.44 163 ALA A O 1
ATOM 1257 N N . HIS A 1 164 ? 0.228 -1.208 15.488 1.00 93.81 164 HIS A N 1
ATOM 1258 C CA . HIS A 1 164 ? -0.360 0.112 15.761 1.00 93.81 164 HIS A CA 1
ATOM 1259 C C . HIS A 1 164 ? -0.024 1.209 14.726 1.00 93.81 164 HIS A C 1
ATOM 1261 O O . HIS A 1 164 ? -0.204 2.398 14.984 1.00 93.81 164 HIS A O 1
ATOM 1267 N N . GLN A 1 165 ? 0.380 0.831 13.509 1.00 95.75 165 GLN A N 1
ATOM 1268 C CA . GLN A 1 165 ? 0.658 1.743 12.393 1.00 95.75 165 GLN A CA 1
ATOM 1269 C C . GLN A 1 165 ? -0.619 2.051 11.585 1.00 95.75 165 GLN A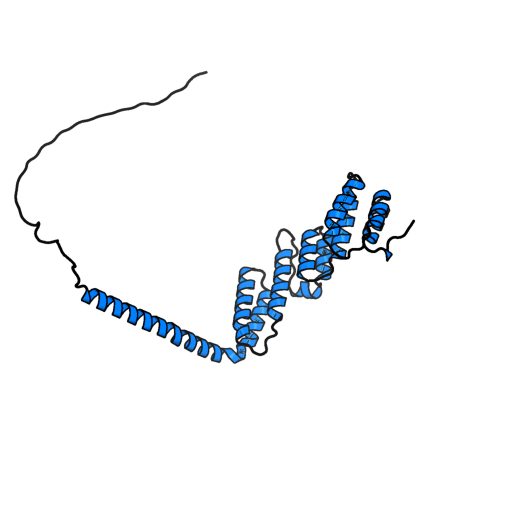 C 1
ATOM 1271 O O . GLN A 1 165 ? -0.656 1.897 10.361 1.00 95.75 165 GLN A O 1
ATOM 1276 N N . HIS A 1 166 ? -1.703 2.471 12.256 1.00 94.75 166 HIS A N 1
ATOM 1277 C CA . HIS A 1 166 ? -3.033 2.621 11.633 1.00 94.75 166 HIS A CA 1
ATOM 1278 C C . HIS A 1 166 ? -3.066 3.656 10.508 1.00 94.75 166 HIS A C 1
ATOM 1280 O O . HIS A 1 166 ? -3.681 3.408 9.475 1.00 94.75 166 HIS A O 1
ATOM 1286 N N . LEU A 1 167 ? -2.387 4.797 10.674 1.00 94.12 167 LEU A N 1
ATOM 1287 C CA . LEU A 1 167 ? -2.360 5.847 9.649 1.00 94.12 167 LEU A CA 1
ATOM 1288 C C . LEU A 1 167 ? -1.674 5.363 8.368 1.00 94.12 167 LEU A C 1
ATOM 1290 O O . LEU A 1 167 ? -2.152 5.631 7.266 1.00 94.12 167 LEU A O 1
ATOM 1294 N N . LEU A 1 168 ? -0.561 4.641 8.506 1.00 96.06 168 LEU A N 1
ATOM 1295 C CA . LEU A 1 168 ? 0.146 4.086 7.361 1.00 96.06 168 LEU A CA 1
ATOM 1296 C C . LEU A 1 168 ? -0.683 2.990 6.682 1.00 96.06 168 LEU A C 1
ATOM 1298 O O . LEU A 1 168 ? -0.827 3.003 5.461 1.00 96.06 168 LEU A O 1
ATOM 1302 N N . ALA A 1 169 ? -1.267 2.083 7.469 1.00 96.38 169 ALA A N 1
ATOM 1303 C CA . ALA A 1 169 ? -2.150 1.037 6.963 1.00 96.38 169 ALA A CA 1
ATOM 1304 C C . ALA A 1 169 ? -3.336 1.623 6.178 1.00 96.38 169 ALA A C 1
ATOM 1306 O O . ALA A 1 169 ? -3.669 1.126 5.102 1.00 96.38 169 ALA A O 1
ATOM 1307 N N . LEU A 1 170 ? -3.931 2.712 6.675 1.00 94.19 170 LEU A N 1
ATOM 1308 C CA . LEU A 1 170 ? -5.025 3.414 6.008 1.00 94.19 170 LEU A CA 1
ATOM 1309 C C . LEU A 1 170 ? -4.578 3.992 4.660 1.00 94.19 170 LEU A C 1
ATOM 1311 O O . LEU A 1 170 ? -5.197 3.702 3.640 1.00 94.19 170 LEU A O 1
ATOM 1315 N N . LYS A 1 171 ? -3.460 4.730 4.642 1.00 95.19 171 LYS A N 1
ATOM 1316 C CA . LYS A 1 171 ? -2.902 5.330 3.418 1.00 95.19 171 LYS A CA 1
ATOM 1317 C C . LYS A 1 171 ? -2.523 4.286 2.368 1.00 95.19 171 LYS A C 1
ATOM 1319 O O . LYS A 1 171 ? -2.772 4.493 1.185 1.00 95.19 171 LYS A O 1
ATOM 1324 N N . ILE A 1 172 ? -1.921 3.166 2.777 1.00 96.19 172 ILE A N 1
ATOM 1325 C CA . ILE A 1 172 ? -1.586 2.074 1.850 1.00 96.19 172 ILE A CA 1
ATOM 1326 C C . ILE A 1 172 ? -2.865 1.418 1.321 1.00 96.19 172 ILE A C 1
ATOM 1328 O O . ILE A 1 172 ? -2.951 1.152 0.126 1.00 96.19 172 ILE A O 1
ATOM 1332 N N . SER A 1 173 ? -3.864 1.189 2.178 1.00 94.94 173 SER A N 1
ATOM 1333 C CA . SER A 1 173 ? -5.144 0.605 1.756 1.00 94.94 173 SER A CA 1
ATOM 1334 C C . SER A 1 173 ? -5.846 1.494 0.731 1.00 94.94 173 SER A C 1
ATOM 1336 O O . SER A 1 173 ? -6.274 1.000 -0.305 1.00 94.94 173 SER A O 1
ATOM 1338 N N . GLU A 1 174 ? -5.895 2.807 0.969 1.00 93.69 174 GLU A N 1
ATOM 1339 C CA . GLU A 1 174 ? -6.424 3.789 0.017 1.00 93.69 174 GLU A CA 1
ATOM 1340 C C . GLU A 1 174 ? -5.643 3.778 -1.303 1.00 93.69 174 GLU A C 1
ATOM 1342 O O . GLU A 1 174 ? -6.235 3.670 -2.375 1.00 93.69 174 GLU A O 1
ATOM 1347 N N . TYR A 1 175 ? -4.310 3.803 -1.231 1.00 95.75 175 TYR A N 1
ATOM 1348 C CA . TYR A 1 175 ? -3.440 3.789 -2.408 1.00 95.75 175 TYR A CA 1
ATOM 1349 C C . TYR A 1 175 ? -3.612 2.533 -3.277 1.00 95.75 175 TYR A C 1
ATOM 1351 O O . TYR A 1 175 ? -3.505 2.601 -4.504 1.00 95.75 175 TYR A O 1
ATOM 1359 N N . LEU A 1 176 ? -3.881 1.387 -2.650 1.00 94.56 176 LEU A N 1
ATOM 1360 C CA . LEU A 1 176 ? -4.125 0.115 -3.327 1.00 94.56 176 LEU A CA 1
ATOM 1361 C C . LEU A 1 176 ? -5.602 -0.105 -3.697 1.00 94.56 176 LEU A C 1
ATOM 1363 O O . LEU A 1 176 ? -5.915 -1.120 -4.312 1.00 94.56 176 LEU A O 1
ATOM 1367 N N . GLY A 1 177 ? -6.504 0.819 -3.346 1.00 92.50 177 GLY A N 1
ATOM 1368 C CA . GLY A 1 177 ? -7.943 0.679 -3.590 1.00 92.50 177 GLY A CA 1
ATOM 1369 C C . GLY A 1 177 ? -8.608 -0.427 -2.760 1.00 92.50 177 GLY A C 1
ATOM 1370 O O . GLY A 1 177 ? -9.609 -1.001 -3.180 1.00 92.50 177 GLY A O 1
ATOM 1371 N N . MET A 1 178 ? -8.042 -0.763 -1.601 1.00 92.69 178 MET A N 1
ATOM 1372 C CA . MET A 1 178 ? -8.533 -1.811 -0.704 1.00 92.69 178 MET A CA 1
ATOM 1373 C C . MET A 1 178 ? -9.565 -1.280 0.297 1.00 92.69 178 MET A C 1
ATOM 1375 O O . MET A 1 178 ? -9.622 -0.084 0.590 1.00 92.69 178 MET A O 1
ATOM 1379 N N . ASN A 1 179 ? -10.355 -2.189 0.881 1.00 89.50 179 ASN A N 1
ATOM 1380 C CA . ASN A 1 179 ? -11.302 -1.832 1.936 1.00 89.50 179 ASN A CA 1
ATOM 1381 C C . ASN A 1 179 ? -10.567 -1.344 3.201 1.00 89.50 179 ASN A C 1
ATOM 1383 O O . ASN A 1 179 ? -9.742 -2.052 3.778 1.00 89.50 179 ASN A O 1
ATOM 1387 N N . GLN A 1 180 ? -10.921 -0.143 3.650 1.00 90.81 180 GLN A N 1
ATOM 1388 C CA . GLN A 1 180 ? -10.332 0.540 4.803 1.00 90.81 180 GLN A CA 1
ATOM 1389 C C . GLN A 1 180 ? -11.047 0.208 6.126 1.00 90.81 180 GLN A C 1
ATOM 1391 O O . GLN A 1 180 ? -10.526 0.498 7.204 1.00 90.81 180 GLN A O 1
ATOM 1396 N N . GLU A 1 181 ? -12.223 -0.427 6.064 1.00 88.69 181 GLU A N 1
ATOM 1397 C CA . GLU A 1 181 ? -13.080 -0.711 7.222 1.00 88.69 181 GLU A CA 1
ATOM 1398 C C . GLU A 1 181 ? -12.344 -1.486 8.323 1.00 88.69 181 GLU A C 1
ATOM 1400 O O . GLU A 1 181 ? -12.474 -1.161 9.503 1.00 88.69 181 GLU A O 1
ATOM 1405 N N . VAL A 1 182 ? -11.514 -2.466 7.950 1.00 90.44 182 VAL A N 1
ATOM 1406 C CA . VAL A 1 182 ? -10.753 -3.287 8.907 1.00 90.44 182 VAL A CA 1
ATOM 1407 C C . VAL A 1 182 ? -9.747 -2.443 9.695 1.00 90.44 182 VAL A C 1
ATOM 1409 O O . VAL A 1 182 ? -9.650 -2.589 10.915 1.00 90.44 182 VAL A O 1
ATOM 1412 N N . VAL A 1 183 ? -9.038 -1.531 9.019 1.00 93.62 183 VAL A N 1
ATOM 1413 C CA . VAL A 1 183 ? -8.045 -0.639 9.644 1.00 93.62 183 VAL A CA 1
ATOM 1414 C C . VAL A 1 183 ? -8.728 0.264 10.665 1.00 93.62 183 VAL A C 1
ATOM 1416 O O . VAL A 1 183 ? -8.278 0.384 11.804 1.00 93.62 183 VAL A O 1
ATOM 1419 N N . ILE A 1 184 ? -9.841 0.873 10.264 1.00 91.44 184 ILE A N 1
ATOM 1420 C CA . ILE A 1 184 ? -10.527 1.897 11.051 1.00 91.44 184 ILE A CA 1
ATOM 1421 C C . ILE A 1 184 ? -11.260 1.274 12.233 1.00 91.44 184 ILE A C 1
ATOM 1423 O O . ILE A 1 184 ? -11.174 1.789 13.346 1.00 91.44 184 ILE A O 1
ATOM 1427 N N . LYS A 1 185 ? -11.911 0.124 12.026 1.00 91.06 185 LYS A N 1
ATOM 1428 C CA . LYS A 1 185 ? -12.505 -0.658 13.112 1.00 91.06 185 LYS A CA 1
ATOM 1429 C C . LYS A 1 185 ? -11.457 -0.992 14.167 1.00 91.06 185 LYS A C 1
ATOM 1431 O O . LYS A 1 185 ? -11.698 -0.774 15.353 1.00 91.06 185 LYS A O 1
ATOM 1436 N N . HIS A 1 186 ? -10.301 -1.511 13.752 1.00 93.75 186 HIS A N 1
ATOM 1437 C CA . HIS A 1 186 ? -9.251 -1.872 14.696 1.00 93.75 186 HIS A CA 1
ATOM 1438 C C . HIS A 1 186 ? -8.678 -0.644 15.409 1.00 93.75 186 HIS A C 1
ATOM 1440 O O . HIS A 1 186 ? -8.462 -0.689 16.618 1.00 93.75 186 HIS A O 1
ATOM 1446 N N . TRP A 1 187 ? -8.462 0.464 14.695 1.00 94.75 187 TRP A N 1
ATOM 1447 C CA . TRP A 1 187 ? -8.060 1.730 15.306 1.00 94.75 187 TRP A CA 1
ATOM 1448 C C . TRP A 1 187 ? -9.062 2.183 16.376 1.00 94.75 187 TRP A C 1
ATOM 1450 O O . TRP A 1 187 ? -8.660 2.459 17.504 1.00 94.75 187 TRP A O 1
ATOM 1460 N N . ALA A 1 188 ? -10.361 2.190 16.063 1.00 93.06 188 ALA A N 1
ATOM 1461 C CA . ALA A 1 188 ? -11.408 2.608 16.990 1.00 93.06 188 ALA A CA 1
ATOM 1462 C C . ALA A 1 188 ? -11.451 1.711 18.237 1.00 93.06 188 ALA A C 1
ATOM 1464 O O . ALA A 1 188 ? -11.458 2.213 19.360 1.00 93.06 188 ALA A O 1
ATOM 1465 N N . CYS A 1 189 ? -11.382 0.387 18.054 1.00 92.62 189 CYS A N 1
ATOM 1466 C CA . CYS A 1 189 ? -11.318 -0.569 19.163 1.00 92.62 189 CYS A CA 1
ATOM 1467 C C . CYS A 1 189 ? -10.064 -0.346 20.023 1.00 92.62 189 CYS A C 1
ATOM 1469 O O . CYS A 1 189 ? -10.158 -0.258 21.244 1.00 92.62 189 CYS A O 1
ATOM 1471 N N . SER A 1 190 ? -8.898 -0.174 19.391 1.00 93.88 190 SER A N 1
ATOM 1472 C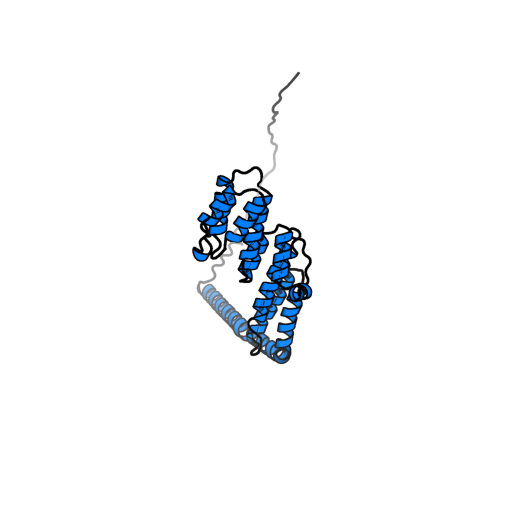 CA . SER A 1 190 ? -7.639 0.121 20.083 1.00 93.88 190 SER A CA 1
ATOM 1473 C C . SER A 1 190 ? -7.710 1.441 20.854 1.00 93.88 190 SER A C 1
ATOM 1475 O O . SER A 1 190 ? -7.185 1.526 21.963 1.00 93.88 190 SER A O 1
ATOM 1477 N N . LYS A 1 191 ? -8.365 2.467 20.296 1.00 93.12 191 LYS A N 1
ATOM 1478 C CA . LYS A 1 191 ? -8.535 3.773 20.937 1.00 93.12 191 LYS A CA 1
ATOM 1479 C C . LYS A 1 191 ? -9.437 3.677 22.164 1.00 93.12 191 LYS A C 1
ATOM 1481 O O . LYS A 1 191 ? -9.092 4.263 23.187 1.00 93.12 191 LYS A O 1
ATOM 1486 N N . ILE A 1 192 ? -10.539 2.931 22.077 1.00 92.94 192 ILE A N 1
ATOM 1487 C CA . ILE A 1 192 ? -11.455 2.684 23.200 1.00 92.94 192 ILE A CA 1
ATOM 1488 C C . ILE A 1 192 ? -10.722 1.974 24.339 1.00 92.94 192 ILE A C 1
ATOM 1490 O O . ILE A 1 192 ? -10.753 2.458 25.468 1.00 92.94 192 ILE A O 1
ATOM 1494 N N . THR A 1 193 ? -9.999 0.892 24.034 1.00 92.19 193 THR A N 1
ATOM 1495 C CA . THR A 1 193 ? -9.234 0.136 25.037 1.00 92.19 193 THR A CA 1
ATOM 1496 C C . THR A 1 193 ? -8.159 0.999 25.708 1.00 92.19 193 THR A C 1
ATOM 1498 O O . THR A 1 193 ? -7.978 0.923 26.918 1.00 92.19 193 THR A O 1
ATOM 1501 N N . ALA A 1 194 ? -7.462 1.852 24.949 1.00 91.62 194 ALA A N 1
ATOM 1502 C CA . ALA A 1 194 ? -6.405 2.707 25.491 1.00 91.62 194 ALA A CA 1
ATOM 1503 C C . ALA A 1 194 ? -6.927 3.909 26.304 1.00 91.62 194 ALA A C 1
ATOM 1505 O O . ALA A 1 194 ? -6.196 4.467 27.118 1.00 91.62 194 ALA A O 1
ATOM 1506 N N . SER A 1 195 ? -8.171 4.346 26.084 1.00 90.06 195 SER A N 1
ATOM 1507 C CA . SER A 1 195 ? -8.669 5.640 26.575 1.00 90.06 195 SER A CA 1
ATOM 1508 C C . SER A 1 195 ? -9.537 5.530 27.829 1.00 90.06 195 SER A C 1
ATOM 1510 O O . SER A 1 195 ? -10.521 6.255 27.937 1.00 90.06 195 SER A O 1
ATOM 1512 N N . LEU A 1 196 ? -9.177 4.671 28.792 1.00 83.44 196 LEU A N 1
ATOM 1513 C CA . LEU A 1 196 ? -9.991 4.391 29.989 1.00 83.44 196 LEU A CA 1
ATOM 1514 C C . LEU A 1 196 ? -10.319 5.627 30.845 1.00 83.44 196 LEU A C 1
ATOM 1516 O O . LEU A 1 196 ? -11.396 5.675 31.432 1.00 83.44 196 LEU A O 1
ATOM 1520 N N . ALA A 1 197 ? -9.442 6.631 30.870 1.00 87.94 197 ALA A N 1
ATOM 1521 C CA . ALA A 1 197 ? -9.626 7.859 31.647 1.00 87.94 197 ALA A CA 1
ATOM 1522 C C . ALA A 1 197 ? -10.510 8.918 30.958 1.00 87.94 197 ALA A C 1
ATOM 1524 O O . ALA A 1 197 ? -10.938 9.872 31.602 1.00 87.94 197 ALA A O 1
ATOM 1525 N N . ILE A 1 198 ? -10.777 8.785 29.653 1.00 90.31 198 ILE A N 1
ATOM 1526 C CA . ILE A 1 198 ? -11.536 9.788 28.892 1.00 90.31 198 ILE A CA 1
ATOM 1527 C C . ILE A 1 198 ? -13.042 9.530 29.066 1.00 90.31 198 ILE A C 1
ATOM 1529 O O . ILE A 1 198 ? -13.472 8.389 28.843 1.00 90.31 198 ILE A O 1
ATOM 1533 N N . PRO A 1 199 ? -13.852 10.556 29.406 1.00 91.12 199 PRO A N 1
ATOM 1534 C CA . PRO A 1 199 ? -15.307 10.443 29.465 1.00 91.12 199 PRO A CA 1
ATOM 1535 C C . PRO A 1 199 ? -15.917 10.010 28.129 1.00 91.12 199 PRO A C 1
ATOM 1537 O O . PRO A 1 199 ? -15.451 10.413 27.062 1.00 91.12 199 PRO A O 1
ATOM 1540 N N . ASP A 1 200 ? -16.999 9.234 28.185 1.00 90.31 200 ASP A N 1
ATOM 1541 C CA . ASP A 1 200 ? -17.613 8.629 26.996 1.00 90.31 200 ASP A CA 1
ATOM 1542 C C . ASP A 1 200 ? -18.078 9.661 25.955 1.00 90.31 200 ASP A C 1
ATOM 1544 O O . ASP A 1 200 ? -17.863 9.447 24.767 1.00 90.31 200 ASP A O 1
ATOM 1548 N N . ALA A 1 201 ? -18.624 10.808 26.374 1.00 88.94 201 ALA A N 1
ATOM 1549 C CA . ALA A 1 201 ? -19.062 11.861 25.451 1.00 88.94 201 ALA A CA 1
ATOM 1550 C C . ALA A 1 201 ? -17.895 12.466 24.647 1.00 88.94 201 ALA A C 1
ATOM 1552 O O . ALA A 1 201 ? -17.979 12.617 23.432 1.00 88.94 201 ALA A O 1
ATOM 1553 N N . ALA A 1 202 ? -16.768 12.751 25.307 1.00 91.12 202 ALA A N 1
ATOM 1554 C CA . ALA A 1 202 ? -15.583 13.283 24.634 1.00 91.12 202 ALA A CA 1
ATOM 1555 C C . ALA A 1 202 ? -14.942 12.239 23.705 1.00 91.12 202 ALA A C 1
ATOM 1557 O O . ALA A 1 202 ? -14.470 12.570 22.618 1.00 91.12 202 ALA A O 1
ATOM 1558 N N . LEU A 1 203 ? -14.937 10.966 24.116 1.00 91.88 203 LEU A N 1
ATOM 1559 C CA . LEU A 1 203 ? -14.428 9.880 23.281 1.00 91.88 203 LEU A CA 1
ATOM 1560 C C . LEU A 1 203 ? -15.310 9.649 22.045 1.00 91.88 203 LEU A C 1
ATOM 1562 O O . LEU A 1 203 ? -14.773 9.400 20.966 1.00 91.88 203 LEU A O 1
ATOM 1566 N N . LEU A 1 204 ? -16.632 9.768 22.183 1.00 91.38 204 LEU A N 1
ATOM 1567 C CA . LEU A 1 204 ? -17.579 9.673 21.074 1.00 91.38 204 LEU A CA 1
ATOM 1568 C C . LEU A 1 204 ? -17.298 10.732 20.004 1.00 91.38 204 LEU A C 1
ATOM 1570 O O . LEU A 1 204 ? -17.171 10.372 18.838 1.00 91.38 204 LEU A O 1
ATOM 1574 N N . GLU A 1 205 ? -17.134 12.000 20.386 1.00 90.81 205 GLU A N 1
ATOM 1575 C CA . GLU A 1 205 ? -16.834 13.086 19.440 1.00 90.81 205 GLU A CA 1
ATOM 1576 C C . GLU A 1 205 ? -15.557 12.807 18.636 1.00 90.81 205 GLU A C 1
ATOM 1578 O O . GLU A 1 205 ? -15.548 12.915 17.410 1.00 90.81 205 GLU A O 1
ATOM 1583 N N . ILE A 1 206 ? -14.492 12.349 19.305 1.00 90.81 206 ILE A N 1
ATOM 1584 C CA . ILE A 1 206 ? -13.227 11.985 18.647 1.00 90.81 206 ILE A CA 1
ATOM 1585 C C . ILE A 1 206 ? -13.429 10.834 17.654 1.00 90.81 206 ILE A C 1
ATOM 1587 O O . ILE A 1 206 ? -12.870 10.852 16.555 1.00 90.81 206 ILE A O 1
ATOM 1591 N N . LEU A 1 207 ? -14.194 9.809 18.041 1.00 90.69 207 LEU A N 1
ATOM 1592 C CA . LEU A 1 207 ? -14.478 8.669 17.173 1.00 90.69 207 LEU A CA 1
ATOM 1593 C C . LEU A 1 207 ? -15.307 9.105 15.965 1.00 90.69 207 LEU A C 1
ATOM 1595 O O . LEU A 1 207 ? -14.937 8.785 14.838 1.00 90.69 207 LEU A O 1
ATOM 1599 N N . LEU A 1 208 ? -16.383 9.862 16.176 1.00 88.31 208 LEU A N 1
ATOM 1600 C CA . LEU A 1 208 ? -17.270 10.321 15.112 1.00 88.31 208 LEU A CA 1
ATOM 1601 C C . LEU A 1 208 ? -16.560 11.265 14.139 1.00 88.31 208 LEU A C 1
ATOM 1603 O O . LEU A 1 208 ? -16.750 11.114 12.935 1.00 88.31 208 LEU A O 1
ATOM 1607 N N . ASP A 1 209 ? -15.714 12.181 14.619 1.00 88.56 209 ASP A N 1
ATOM 1608 C CA . ASP A 1 209 ? -14.914 13.069 13.763 1.00 88.56 209 ASP A CA 1
ATOM 1609 C C . ASP A 1 209 ? -14.068 12.273 12.757 1.00 88.56 209 ASP A C 1
ATOM 1611 O O . ASP A 1 209 ? -14.048 12.573 11.564 1.00 88.56 209 ASP A O 1
ATOM 1615 N N . LYS A 1 210 ? -13.423 11.189 13.208 1.00 85.88 210 LYS A N 1
ATOM 1616 C CA . LYS A 1 210 ? -12.572 10.356 12.343 1.00 85.88 210 LYS A CA 1
ATOM 1617 C C . LYS A 1 210 ? -13.346 9.332 11.520 1.00 85.88 210 LYS A C 1
ATOM 1619 O O . LYS A 1 210 ? -12.968 9.068 10.380 1.00 85.88 210 LYS A O 1
ATOM 1624 N N . LEU A 1 211 ? -14.426 8.771 12.059 1.00 84.12 211 LEU A N 1
ATOM 1625 C CA . LEU A 1 211 ? -15.261 7.792 11.360 1.00 84.12 211 LEU A CA 1
ATOM 1626 C C . LEU A 1 211 ? -16.035 8.429 10.199 1.00 84.12 211 LEU A C 1
ATOM 1628 O O . LEU A 1 211 ? -16.129 7.816 9.138 1.00 84.12 211 LEU A O 1
ATOM 1632 N N . LYS A 1 212 ? -16.505 9.677 10.348 1.00 80.38 212 LYS A N 1
ATOM 1633 C CA . LYS A 1 212 ? -17.214 10.426 9.290 1.00 80.38 212 LYS A CA 1
ATOM 1634 C C . LYS A 1 212 ? -16.381 10.626 8.023 1.00 80.38 212 LYS A C 1
ATOM 1636 O O . LYS A 1 212 ? -16.944 10.714 6.934 1.00 80.38 212 LYS A O 1
ATOM 1641 N N . LEU A 1 213 ? -15.054 10.679 8.149 1.00 76.25 213 LEU A N 1
ATOM 1642 C CA . LEU A 1 213 ? -14.149 10.821 7.003 1.00 76.25 213 LEU A CA 1
ATOM 1643 C C . LEU A 1 213 ? -14.182 9.597 6.080 1.00 76.25 213 LEU A C 1
ATOM 1645 O O . LEU A 1 213 ? -13.805 9.691 4.914 1.00 76.25 213 LEU A O 1
ATOM 1649 N N . CYS A 1 214 ? -14.646 8.454 6.583 1.00 73.81 214 CYS A N 1
ATOM 1650 C CA . CYS A 1 214 ? -14.558 7.185 5.888 1.00 73.81 214 CYS A CA 1
ATOM 1651 C C . CYS A 1 214 ? -15.964 6.668 5.555 1.00 73.81 214 CYS A C 1
ATOM 1653 O O . CYS A 1 214 ? -16.741 6.265 6.421 1.00 73.81 214 CYS A O 1
ATOM 1655 N N . LYS A 1 215 ? -16.311 6.696 4.266 1.00 71.56 215 LYS A N 1
ATOM 1656 C CA . LYS A 1 215 ? -17.659 6.363 3.789 1.00 71.56 215 LYS A CA 1
ATOM 1657 C C . LYS A 1 215 ? -17.947 4.865 3.953 1.00 71.56 215 LYS A C 1
ATOM 1659 O O . LYS A 1 215 ? -17.157 4.030 3.527 1.00 71.56 215 LYS A O 1
ATOM 1664 N N . GLY A 1 216 ? -19.116 4.526 4.504 1.00 70.94 216 GLY A N 1
ATOM 1665 C CA . GLY A 1 216 ? -19.643 3.154 4.491 1.00 70.94 216 GLY A CA 1
ATOM 1666 C C . GLY A 1 216 ? -19.166 2.230 5.618 1.00 70.94 216 GLY A C 1
ATOM 1667 O O . GLY A 1 216 ? -19.297 1.012 5.489 1.00 70.94 216 GLY A O 1
ATOM 1668 N N . ILE A 1 217 ? -18.650 2.769 6.722 1.00 75.44 217 ILE A N 1
ATOM 1669 C CA 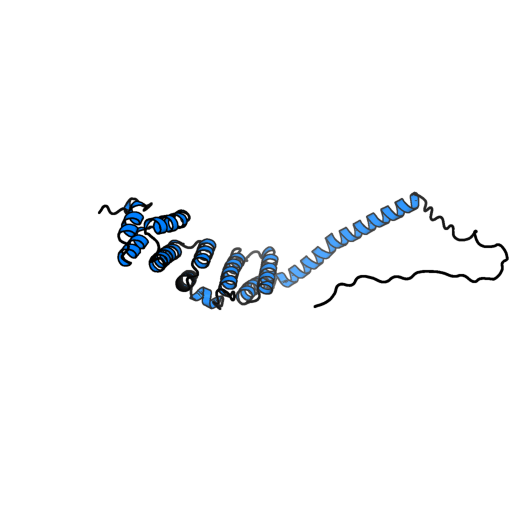. ILE A 1 217 ? -18.258 1.971 7.893 1.00 75.44 217 ILE A CA 1
ATOM 1670 C C . ILE A 1 217 ? -19.474 1.663 8.758 1.00 75.44 217 ILE A C 1
ATOM 1672 O O . ILE A 1 217 ? -20.329 2.520 8.964 1.00 75.44 217 ILE A O 1
ATOM 1676 N N . SER A 1 218 ? -19.545 0.431 9.266 1.00 81.69 218 SER A N 1
ATOM 1677 C CA . SER A 1 218 ? -20.521 0.060 10.289 1.00 81.69 218 SER A CA 1
ATOM 1678 C C . SER A 1 218 ? -19.941 0.263 11.689 1.00 81.69 218 SER A C 1
ATOM 1680 O O . SER A 1 218 ? -18.887 -0.292 12.009 1.00 81.69 218 SER A O 1
ATOM 1682 N N . TYR A 1 219 ? -20.626 1.026 12.536 1.00 86.56 219 TYR A N 1
ATOM 1683 C CA . TYR A 1 219 ? -20.212 1.289 13.916 1.00 86.56 219 TYR A CA 1
ATOM 1684 C C . TYR A 1 219 ? -20.635 0.164 14.862 1.00 86.56 219 TYR A C 1
ATOM 1686 O O . TYR A 1 219 ? -20.009 -0.003 15.903 1.00 86.56 219 TYR A O 1
ATOM 1694 N N . ALA A 1 220 ? -21.589 -0.686 14.472 1.00 85.62 220 ALA A N 1
ATOM 1695 C CA . ALA A 1 220 ? -22.058 -1.836 15.249 1.00 85.62 220 ALA A CA 1
ATOM 1696 C C . ALA A 1 220 ? -20.922 -2.704 15.829 1.00 85.62 220 ALA A C 1
ATOM 1698 O O . ALA A 1 220 ? -20.950 -3.090 16.996 1.00 85.62 220 ALA A O 1
ATOM 1699 N N . ALA A 1 221 ? -19.878 -2.987 15.042 1.00 85.75 221 ALA A N 1
ATOM 1700 C CA . ALA A 1 221 ? -18.755 -3.797 15.516 1.00 85.75 221 ALA A CA 1
ATOM 1701 C C . ALA A 1 221 ? -17.856 -3.055 16.524 1.00 85.75 221 ALA A C 1
ATOM 1703 O O . ALA A 1 221 ? -17.241 -3.693 17.377 1.00 85.75 221 ALA A O 1
ATOM 1704 N N . VAL A 1 222 ? -17.779 -1.725 16.423 1.00 90.44 222 VAL A N 1
ATOM 1705 C CA . VAL A 1 222 ? -17.058 -0.858 17.367 1.00 90.44 222 VAL A CA 1
ATOM 1706 C C . VAL A 1 222 ? -17.872 -0.694 18.653 1.00 90.44 222 VAL A C 1
ATOM 1708 O O . VAL A 1 222 ? -17.315 -0.816 19.740 1.00 90.44 222 VAL A O 1
ATOM 1711 N N . ALA A 1 223 ? -19.190 -0.515 18.545 1.00 91.00 223 ALA A N 1
ATOM 1712 C CA . ALA A 1 223 ? -20.114 -0.460 19.674 1.00 91.00 223 ALA A CA 1
ATOM 1713 C C . ALA A 1 223 ? -20.095 -1.763 20.488 1.00 91.00 223 ALA A C 1
ATOM 1715 O O . ALA A 1 223 ? -19.951 -1.727 21.707 1.00 91.00 223 ALA A O 1
ATOM 1716 N N . ALA A 1 224 ? -20.120 -2.922 19.821 1.00 90.81 224 ALA A N 1
ATOM 1717 C CA . ALA A 1 224 ? -19.988 -4.219 20.485 1.00 90.81 224 ALA A CA 1
ATOM 1718 C C . ALA A 1 224 ? -18.650 -4.368 21.239 1.00 90.81 224 ALA A C 1
ATOM 1720 O O . ALA A 1 224 ? -18.595 -5.000 22.292 1.00 90.81 224 ALA A O 1
ATOM 1721 N N . HIS A 1 225 ? -17.559 -3.787 20.724 1.00 92.50 225 HIS A N 1
ATOM 1722 C CA . HIS A 1 225 ? -16.269 -3.765 21.426 1.00 92.50 225 HIS A CA 1
ATOM 1723 C C . HI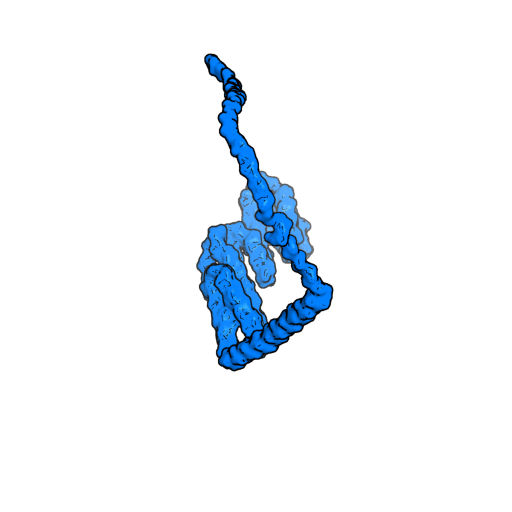S A 1 225 ? -16.274 -2.800 22.619 1.00 92.50 225 HIS A C 1
ATOM 1725 O O . HIS A 1 225 ? -15.698 -3.113 23.661 1.00 92.50 225 HIS A O 1
ATOM 1731 N N . ALA A 1 226 ? -16.946 -1.652 22.496 1.00 91.88 226 ALA A N 1
ATOM 1732 C CA . ALA A 1 226 ? -17.134 -0.703 23.593 1.00 91.88 226 ALA A CA 1
ATOM 1733 C C . ALA A 1 226 ? -17.920 -1.327 24.757 1.00 91.88 226 ALA A C 1
ATOM 1735 O O . ALA A 1 226 ? -17.498 -1.205 25.907 1.00 91.88 226 ALA A O 1
ATOM 1736 N N . ASP A 1 227 ? -18.998 -2.058 24.456 1.00 92.12 227 ASP A N 1
ATOM 1737 C CA . ASP A 1 227 ? -19.796 -2.777 25.454 1.00 92.12 227 ASP A CA 1
ATOM 1738 C C . ASP A 1 227 ? -18.968 -3.853 26.175 1.00 92.12 227 ASP A C 1
ATOM 1740 O O . ASP A 1 227 ? -18.899 -3.867 27.405 1.00 92.12 227 ASP A O 1
ATOM 1744 N N . LYS A 1 228 ? -18.213 -4.669 25.420 1.00 92.00 228 LYS A N 1
ATOM 1745 C CA . LYS A 1 228 ? -17.274 -5.662 25.982 1.00 92.00 228 LYS A CA 1
ATOM 1746 C C . LYS A 1 228 ? -16.173 -5.042 26.841 1.00 92.00 228 LYS A C 1
ATOM 1748 O O . LYS A 1 228 ? -15.680 -5.685 27.760 1.00 92.00 228 LYS A O 1
ATOM 1753 N N . SER A 1 229 ? -15.801 -3.799 26.549 1.00 89.25 229 SER A N 1
ATOM 1754 C CA . SER A 1 229 ? -14.821 -3.024 27.317 1.00 89.25 229 SER A CA 1
ATOM 1755 C C . SER A 1 229 ? -15.443 -2.325 28.542 1.00 89.25 229 SER A C 1
ATOM 1757 O O . SER A 1 229 ? -14.778 -1.517 29.185 1.00 89.25 229 SER A O 1
ATOM 1759 N N . GLY A 1 230 ? -16.719 -2.591 28.862 1.00 89.06 230 GLY A N 1
ATOM 1760 C CA . GLY A 1 230 ? -17.452 -2.037 30.008 1.00 89.06 230 GLY A CA 1
ATOM 1761 C C . GLY A 1 230 ? -18.058 -0.647 29.783 1.00 89.06 230 GLY A C 1
ATOM 1762 O O . GLY A 1 230 ? -18.715 -0.107 30.673 1.00 89.06 230 GLY A O 1
ATOM 1763 N N . ARG A 1 231 ? -17.896 -0.064 28.590 1.00 89.00 231 ARG A N 1
ATOM 1764 C CA . ARG A 1 231 ? -18.391 1.276 28.235 1.00 89.00 231 ARG A CA 1
ATOM 1765 C C . ARG A 1 231 ? -19.760 1.206 27.565 1.00 89.00 231 ARG A C 1
ATOM 1767 O O . ARG A 1 231 ? -19.930 1.590 26.409 1.00 89.00 231 ARG A O 1
ATOM 1774 N N . ARG A 1 232 ? -20.757 0.722 28.312 1.00 89.44 232 ARG A N 1
ATOM 1775 C CA . ARG A 1 232 ? -22.128 0.514 27.802 1.00 89.44 232 ARG A CA 1
ATOM 1776 C C . ARG A 1 232 ? -22.783 1.798 27.286 1.00 89.44 232 ARG A C 1
ATOM 1778 O O . ARG A 1 232 ? -23.465 1.772 26.269 1.00 89.44 232 ARG A O 1
ATOM 1785 N N . LYS A 1 233 ? -22.543 2.929 27.963 1.00 89.94 233 LYS A N 1
ATOM 1786 C CA . LYS A 1 233 ? -23.070 4.242 27.549 1.00 89.94 233 LYS A CA 1
ATOM 1787 C C . LYS A 1 233 ? -22.502 4.659 26.191 1.00 89.94 233 LYS A C 1
ATOM 1789 O O . LYS A 1 233 ? -23.263 5.024 25.305 1.00 89.94 233 LYS A O 1
ATOM 1794 N N . LEU A 1 234 ? -21.187 4.531 26.001 1.00 90.75 234 LEU A N 1
ATOM 1795 C CA . LEU A 1 234 ? -20.550 4.767 24.703 1.00 90.75 234 LEU A CA 1
ATOM 1796 C C . LEU A 1 234 ? -21.086 3.833 23.607 1.00 90.75 234 LEU A C 1
ATOM 1798 O O . LEU A 1 234 ? -21.286 4.275 22.480 1.00 90.75 234 LEU A O 1
ATOM 1802 N N . ALA A 1 235 ? -21.316 2.555 23.925 1.00 90.38 235 ALA A N 1
ATOM 1803 C CA . ALA A 1 235 ? -21.854 1.588 22.972 1.00 90.38 235 ALA A CA 1
ATOM 1804 C C . ALA A 1 235 ? -23.252 1.984 22.470 1.00 90.38 235 ALA A C 1
ATOM 1806 O O . ALA A 1 235 ? -23.476 1.967 21.262 1.00 90.38 235 ALA A O 1
ATOM 1807 N N . ALA A 1 236 ? -24.151 2.397 23.371 1.00 89.12 236 ALA A N 1
ATOM 1808 C CA . ALA A 1 236 ? -25.484 2.880 23.007 1.00 89.12 236 ALA A CA 1
ATOM 1809 C C . ALA A 1 236 ? -25.408 4.111 22.087 1.00 89.12 236 ALA A C 1
ATOM 1811 O O . ALA A 1 236 ? -25.982 4.105 21.000 1.00 89.12 236 ALA A O 1
ATOM 1812 N N . LEU A 1 237 ? -24.594 5.106 22.460 1.00 89.06 237 LEU A N 1
ATOM 1813 C CA . LEU A 1 237 ? -24.408 6.323 21.663 1.00 89.06 237 LEU A CA 1
ATOM 1814 C C . LEU A 1 237 ? -23.843 6.025 20.260 1.00 89.06 237 LEU A C 1
ATOM 1816 O O . LEU A 1 237 ? -24.258 6.627 19.274 1.00 89.06 237 LEU A O 1
ATOM 1820 N N . LEU A 1 238 ? -22.915 5.071 20.131 1.00 88.31 238 LEU A N 1
ATOM 1821 C CA . LEU A 1 238 ? -22.369 4.678 18.826 1.00 88.31 238 LEU A CA 1
ATOM 1822 C C . LEU A 1 238 ? -23.418 4.028 17.909 1.00 88.31 238 LEU A C 1
ATOM 1824 O O . LEU A 1 238 ? -23.356 4.237 16.698 1.00 88.31 238 LEU A O 1
ATOM 1828 N N . VAL A 1 239 ? -24.358 3.255 18.464 1.00 86.75 239 VAL A N 1
ATOM 1829 C CA . VAL A 1 239 ? -25.454 2.630 17.699 1.00 86.75 239 VAL A CA 1
ATOM 1830 C C . VAL A 1 239 ? -26.474 3.675 17.247 1.00 86.75 239 VAL A C 1
ATOM 1832 O O . VAL A 1 239 ? -26.942 3.614 16.112 1.00 86.75 239 VAL A O 1
ATOM 1835 N N . GLU A 1 240 ? -26.780 4.666 18.086 1.00 84.75 240 GLU A N 1
ATOM 1836 C CA . GLU A 1 240 ? -27.668 5.781 17.722 1.00 84.75 240 GLU A CA 1
ATOM 1837 C C . GLU A 1 240 ? -27.137 6.577 16.521 1.00 84.75 240 GLU A C 1
ATOM 1839 O O . GLU A 1 240 ? -27.913 7.014 15.672 1.00 84.75 240 GLU A O 1
ATOM 1844 N N . HIS A 1 241 ? -25.813 6.705 16.408 1.00 82.44 241 HIS A N 1
ATOM 1845 C CA . HIS A 1 241 ? -25.140 7.385 15.302 1.00 82.44 241 HIS A CA 1
ATOM 1846 C C . HIS A 1 241 ? -24.836 6.489 14.083 1.00 82.44 241 HIS A C 1
ATOM 1848 O O . HIS A 1 241 ? -24.148 6.943 13.163 1.00 82.44 241 HIS A O 1
ATOM 1854 N N . GLU A 1 242 ? -25.312 5.237 14.038 1.00 78.62 242 GLU A N 1
ATOM 1855 C CA . GLU A 1 242 ? -25.059 4.317 12.920 1.00 78.62 242 GLU A CA 1
ATOM 1856 C C . GLU A 1 242 ? -25.660 4.867 11.604 1.00 78.62 242 GLU A C 1
ATOM 1858 O O . GLU A 1 242 ? -26.873 5.048 11.495 1.00 78.62 242 GLU A O 1
ATOM 1863 N N . PRO A 1 243 ? -24.853 5.070 10.543 1.00 70.06 243 PRO A N 1
ATOM 1864 C CA . PRO A 1 243 ? -25.338 5.601 9.264 1.00 70.06 243 PRO A CA 1
ATOM 1865 C C . PRO A 1 243 ? -26.188 4.597 8.467 1.00 70.06 243 PRO A C 1
ATOM 1867 O O . PRO A 1 243 ? -26.819 4.960 7.477 1.00 70.06 243 PRO A O 1
ATOM 1870 N N . ARG A 1 244 ? -26.185 3.318 8.859 1.00 65.31 244 ARG A N 1
ATOM 1871 C CA . ARG A 1 244 ? -26.992 2.252 8.261 1.00 65.31 244 ARG A CA 1
ATOM 1872 C C . ARG A 1 244 ? -28.178 1.942 9.172 1.00 65.31 244 ARG A C 1
ATOM 1874 O O . ARG A 1 244 ? -28.049 1.145 10.098 1.00 65.31 244 ARG A O 1
ATOM 1881 N N . SER A 1 245 ? -29.344 2.501 8.848 1.00 56.31 245 SER A N 1
ATOM 1882 C CA . SER A 1 245 ? -30.595 2.316 9.605 1.00 56.31 245 SER A CA 1
ATOM 1883 C C . SER A 1 245 ? -30.976 0.843 9.812 1.00 56.31 245 SER A C 1
ATOM 1885 O O . SER A 1 245 ? -31.585 0.499 10.815 1.00 56.31 245 SER A O 1
ATOM 1887 N N . SER A 1 246 ? -30.564 -0.059 8.913 1.00 55.66 246 SER A N 1
ATOM 1888 C CA . SER A 1 246 ? -30.818 -1.504 9.025 1.00 55.66 246 SER A CA 1
ATOM 1889 C C . SER A 1 246 ? -30.064 -2.210 10.160 1.00 55.66 246 SER A C 1
ATOM 1891 O O . SER A 1 246 ? -30.375 -3.357 10.466 1.00 55.66 246 SER A O 1
ATOM 1893 N N . LYS A 1 247 ? -29.068 -1.559 10.774 1.00 52.75 247 LYS A N 1
ATOM 1894 C CA . LYS A 1 247 ? -28.303 -2.080 11.921 1.00 52.75 247 LYS A CA 1
ATOM 1895 C C . LYS A 1 247 ? -28.564 -1.318 13.219 1.00 52.75 247 LYS A C 1
ATOM 1897 O O . LYS A 1 247 ? -27.917 -1.596 14.227 1.00 52.75 247 LYS A O 1
ATOM 1902 N N . GLN A 1 248 ? -29.502 -0.378 13.195 1.00 52.56 248 GLN A N 1
ATOM 1903 C CA . GLN A 1 248 ? -29.965 0.320 14.380 1.00 52.56 248 GLN A CA 1
ATOM 1904 C C . GLN A 1 248 ? -30.890 -0.642 15.133 1.00 52.56 248 GLN A C 1
ATOM 1906 O O . GLN A 1 248 ? -32.081 -0.740 14.850 1.00 52.56 248 GLN A O 1
ATOM 1911 N N . VAL A 1 249 ? -30.319 -1.462 16.014 1.00 47.00 249 VAL A N 1
ATOM 1912 C CA . VAL A 1 249 ? -31.124 -2.366 16.839 1.00 47.00 249 VAL A CA 1
ATOM 1913 C C . VAL A 1 249 ? -31.742 -1.505 17.935 1.00 47.00 249 VAL A C 1
ATOM 1915 O O . VAL A 1 249 ? -31.025 -1.036 18.818 1.00 47.00 249 VAL A O 1
ATOM 1918 N N . LEU A 1 250 ? -33.048 -1.235 17.828 1.00 43.31 250 LEU A N 1
ATOM 1919 C CA . LEU A 1 250 ? -33.828 -0.686 18.936 1.00 43.31 250 LEU A CA 1
ATOM 1920 C C . LEU A 1 250 ? -33.712 -1.671 20.106 1.00 43.31 250 LEU A C 1
ATOM 1922 O O . LEU A 1 250 ? -34.074 -2.840 19.955 1.00 43.31 250 LEU A O 1
ATOM 1926 N N . PHE A 1 251 ? -33.160 -1.201 21.223 1.00 40.66 251 PHE A N 1
ATOM 1927 C CA . PHE A 1 251 ? -33.277 -1.877 22.513 1.00 40.66 251 PHE A CA 1
ATOM 1928 C C . PHE A 1 251 ? -34.698 -1.732 23.057 1.00 40.66 251 PHE A C 1
ATOM 1930 O O . PHE A 1 251 ? -35.301 -0.655 22.836 1.00 40.66 251 PHE A O 1
#

Radius of gyration: 38.64 Å; Cα contacts (8 Å, |Δi|>4): 160; chains: 1; bounding box: 99×81×87 Å

pLDDT: mean 80.95, std 20.33, range [28.34, 97.81]

Secondary structure (DSSP, 8-state):
---------------------------SSS--------HHHHHHHHHHHHHHHHHHHHHHHHHHHHHHHHHHHHHTTTHHHHHHHHHHHHHH---HHHHHHHHHHHHHHHTT-SS--HHHHHHHHHHHHHHHHHTSTTT-----HHHHHHH-HHHHHHHHHHTT-HHHHHHHHHHTT---HHHHHHHHHHHHHH-TTS-HHHHHHHHHHHHTTSTT--SHHHHHHHHHTT-HHHHHHHHHT-S-GGG----

Nearest PDB structures (foldseek):
  8dit-assembly1_B  TM=8.838E-01  e=7.025E-10  Thermochaetoides thermophila
  7zu0-assembly1_B  TM=8.699E-01  e=6.868E-07  Saccharomyces cerevisiae
  8qx8-assembly1_B  TM=8.725E-01  e=5.819E-06  Saccharomyces cerevisiae
  7fik-assembly1_e  TM=4.102E-01  e=6.884E-01  Xenopus laevis
  5iww-assembly1_D  TM=3.349E-01  e=8.942E+00  unidentified